Protein AF-A0AAE9TIF7-F1 (afdb_monomer_lite)

Foldseek 3Di:
DDDDPPPPPPPPDPPVNVVVVVVVVLVVVLVVLVVVLVVVVVVCCVVQQKPALCPLVVVVVVVLVCVLVVHDDDPDPQDRQKWKWKAFLVLHTDDIDDDPVRSVVLCVQPVVHQWGDDPQWIWGWHDDPRMIMIIIHGRAIAGRDPVCVVPDPTPVVNSVVVSVVVSVVVPPVPDDPPPDDPPDD

Secondary structure (DSSP, 8-state):
--------------HHHHHHHHHHHHHHHHHHHHHHHHHHHHHHHHTTSEE-TTHHHHHHHHHHHHHHTTPPPP--SSPPSSEEEEEETT--EEEESS-HHHHHHHHHHTSS-SEEEETTEEEEEEEETTEEEEEEE--S-EESSHHHHHHS--HHHHHHHHHHHHHHHTSGGGSPP--------

pLDDT: mean 86.07, std 16.08, range [38.59, 98.06]

Structure (mmCIF, N/CA/C/O backbone):
data_AF-A0AAE9TIF7-F1
#
_entry.id   AF-A0AAE9TIF7-F1
#
loop_
_atom_site.group_PDB
_atom_site.id
_atom_site.type_symbol
_atom_site.label_atom_id
_atom_site.label_alt_id
_atom_site.label_comp_id
_atom_site.label_asym_id
_atom_site.label_entity_id
_atom_site.label_seq_id
_atom_site.pdbx_PDB_ins_code
_atom_site.Cartn_x
_atom_site.Cartn_y
_atom_site.Cartn_z
_atom_site.occupancy
_atom_site.B_iso_or_equiv
_atom_site.auth_seq_id
_atom_site.auth_comp_id
_atom_site.auth_asym_id
_atom_site.auth_atom_id
_atom_site.pdbx_PDB_model_num
ATOM 1 N N . MET A 1 1 ? -50.247 -0.956 69.407 1.00 40.47 1 MET A N 1
ATOM 2 C CA . MET A 1 1 ? -49.916 -1.338 68.018 1.00 40.47 1 MET A CA 1
ATOM 3 C C . MET A 1 1 ? -48.764 -0.462 67.581 1.00 40.47 1 MET A C 1
ATOM 5 O O . MET A 1 1 ? -48.959 0.729 67.385 1.00 40.47 1 MET A O 1
ATOM 9 N N . GLU A 1 2 ? -47.559 -1.018 67.558 1.00 43.19 2 GLU A N 1
ATOM 10 C CA . GLU A 1 2 ? -46.347 -0.289 67.191 1.00 43.19 2 GLU A CA 1
ATOM 11 C C . GLU A 1 2 ? -46.140 -0.439 65.683 1.00 43.19 2 GLU A C 1
ATOM 13 O O . GLU A 1 2 ? -46.059 -1.552 65.168 1.00 43.19 2 GLU A O 1
ATOM 18 N N . VAL A 1 3 ? -46.161 0.679 64.958 1.00 51.38 3 VAL A N 1
ATOM 19 C CA . VAL A 1 3 ? -45.991 0.691 63.503 1.00 51.38 3 VAL A CA 1
ATOM 20 C C . VAL A 1 3 ? -44.500 0.812 63.218 1.00 51.38 3 VAL A C 1
ATOM 22 O O . VAL A 1 3 ? -43.939 1.908 63.232 1.00 51.38 3 VAL A O 1
ATOM 25 N N . THR A 1 4 ? -43.840 -0.315 62.972 1.00 47.38 4 THR A N 1
ATOM 26 C CA . THR A 1 4 ? -42.438 -0.357 62.551 1.00 47.38 4 THR A CA 1
ATOM 27 C C . THR A 1 4 ? -42.317 0.238 61.149 1.00 47.38 4 THR A C 1
ATOM 29 O O . THR A 1 4 ? -42.621 -0.399 60.141 1.00 47.38 4 THR A O 1
ATOM 32 N N . LYS A 1 5 ? -41.864 1.495 61.067 1.00 53.84 5 LYS A N 1
ATOM 33 C CA . LYS A 1 5 ? -41.422 2.097 59.806 1.00 53.84 5 LYS A CA 1
ATOM 34 C C . LYS A 1 5 ? -40.167 1.367 59.337 1.00 53.84 5 LYS A C 1
ATOM 36 O O . LYS A 1 5 ? -39.072 1.621 59.832 1.00 53.84 5 LYS A O 1
ATOM 41 N N . VAL A 1 6 ? -40.327 0.485 58.357 1.00 56.38 6 VAL A N 1
ATOM 42 C CA . VAL A 1 6 ? -39.211 -0.061 57.581 1.00 56.38 6 VAL A CA 1
ATOM 43 C C . VAL A 1 6 ? -38.596 1.103 56.803 1.00 56.38 6 VAL A C 1
ATOM 45 O O . VAL A 1 6 ? -39.105 1.512 55.761 1.00 56.38 6 VAL A O 1
ATOM 48 N N . GLN A 1 7 ? -37.526 1.696 57.335 1.00 51.59 7 GLN A N 1
ATOM 49 C CA . GLN A 1 7 ? -36.713 2.642 56.581 1.00 51.59 7 GLN A CA 1
ATOM 50 C C . GLN A 1 7 ? -36.004 1.870 55.467 1.00 51.59 7 GLN A C 1
ATOM 52 O O . GLN A 1 7 ? -34.986 1.219 55.689 1.00 51.59 7 GLN A O 1
ATOM 57 N N . GLN A 1 8 ? -36.550 1.933 54.252 1.00 55.41 8 GLN A N 1
ATOM 58 C CA . GLN A 1 8 ? -35.815 1.552 53.053 1.00 55.41 8 GLN A CA 1
ATOM 59 C C . GLN A 1 8 ? -34.593 2.468 52.937 1.00 55.41 8 GLN A C 1
ATOM 61 O O . GLN A 1 8 ? -34.697 3.632 52.550 1.00 55.41 8 GLN A O 1
ATOM 66 N N . ALA A 1 9 ? -33.423 1.939 53.295 1.00 49.44 9 ALA A N 1
ATOM 67 C CA . ALA A 1 9 ? -32.149 2.595 53.064 1.00 49.44 9 ALA A CA 1
ATOM 68 C C . ALA A 1 9 ? -31.951 2.743 51.549 1.00 49.44 9 ALA A C 1
ATOM 70 O O . ALA A 1 9 ? -31.588 1.797 50.847 1.00 49.44 9 ALA A O 1
ATOM 71 N N . ARG A 1 10 ? -32.234 3.937 51.024 1.00 53.59 10 ARG A N 1
ATOM 72 C CA . ARG A 1 10 ? -31.986 4.279 49.625 1.00 53.59 10 ARG A CA 1
ATOM 73 C C . ARG A 1 10 ? -30.472 4.251 49.415 1.00 53.59 10 ARG A C 1
ATOM 75 O O . ARG A 1 10 ? -29.758 5.124 49.900 1.00 53.59 10 ARG A O 1
ATOM 82 N N . LYS A 1 11 ? -29.975 3.207 48.748 1.00 53.66 11 LYS A N 1
ATOM 83 C CA . LYS A 1 11 ? -28.548 3.017 48.461 1.00 53.66 11 LYS A CA 1
ATOM 84 C C . LYS A 1 11 ? -28.066 4.204 47.619 1.00 53.66 11 LYS A C 1
ATOM 86 O O . LYS A 1 11 ? -28.418 4.319 46.448 1.00 53.66 11 LYS A O 1
ATOM 91 N N . THR A 1 12 ? -27.305 5.115 48.217 1.00 56.44 12 THR A N 1
ATOM 92 C CA . THR A 1 12 ? -26.715 6.260 47.518 1.00 56.44 12 THR A CA 1
ATOM 93 C C . THR A 1 12 ? -25.528 5.767 46.697 1.00 56.44 12 THR A C 1
ATOM 95 O O . THR A 1 12 ? -24.387 5.705 47.153 1.00 56.44 12 THR A O 1
ATOM 98 N N . THR A 1 13 ? -25.795 5.337 45.466 1.00 60.50 13 THR A N 1
ATOM 99 C CA . THR A 1 13 ? -24.728 4.983 44.531 1.00 60.50 13 THR A CA 1
ATOM 100 C C . THR A 1 13 ? -23.929 6.247 44.224 1.00 60.50 13 THR A C 1
ATOM 102 O O . THR A 1 13 ? -24.476 7.230 43.727 1.00 60.50 13 THR A O 1
ATOM 105 N N . LYS A 1 14 ? -22.631 6.254 44.552 1.00 80.12 14 LYS A N 1
ATOM 106 C CA . LYS A 1 14 ? -21.757 7.399 44.267 1.00 80.12 14 LYS A CA 1
ATOM 107 C C . LYS A 1 14 ? -21.735 7.647 42.757 1.00 80.12 14 LYS A C 1
ATOM 109 O O . LYS A 1 14 ? -21.596 6.696 41.990 1.00 80.12 14 LYS A O 1
ATOM 114 N N . LEU A 1 15 ? -21.772 8.916 42.345 1.00 79.19 15 LEU A N 1
ATOM 115 C CA . LEU A 1 15 ? -21.656 9.338 40.940 1.00 79.19 15 LEU A CA 1
ATOM 116 C C . LEU A 1 15 ? -20.467 8.660 40.234 1.00 79.19 15 LEU A C 1
ATOM 118 O O . LEU A 1 15 ? -20.580 8.215 39.098 1.00 79.19 15 LEU A O 1
ATOM 122 N N . ARG A 1 16 ? -19.357 8.474 40.963 1.00 79.81 16 ARG A N 1
ATOM 123 C CA . ARG A 1 16 ? -18.169 7.736 40.512 1.00 79.81 16 ARG A CA 1
ATOM 124 C C . ARG A 1 16 ? -18.466 6.300 40.063 1.00 79.81 16 ARG A C 1
ATOM 126 O O . ARG A 1 16 ? -17.883 5.852 39.088 1.00 79.81 16 ARG A O 1
ATOM 133 N N . THR A 1 17 ? -19.322 5.567 40.769 1.00 79.81 17 THR A N 1
ATOM 134 C CA . THR A 1 17 ? -19.655 4.171 40.438 1.00 79.81 17 THR A CA 1
ATOM 135 C C . THR A 1 17 ? -20.510 4.096 39.178 1.00 79.81 17 THR A C 1
ATOM 137 O O . THR A 1 17 ? -20.291 3.219 38.350 1.00 79.81 17 THR A O 1
ATOM 140 N N . ILE A 1 18 ? -21.434 5.043 39.009 1.00 84.25 18 ILE A N 1
ATOM 141 C CA . ILE A 1 18 ? -22.258 5.162 37.802 1.00 84.25 18 ILE A CA 1
ATOM 142 C C . ILE A 1 18 ? -21.367 5.505 36.601 1.00 84.25 18 ILE A C 1
ATOM 144 O O . ILE A 1 18 ? -21.392 4.803 35.595 1.00 84.25 18 ILE A O 1
ATOM 148 N N . PHE A 1 19 ? -20.513 6.521 36.742 1.00 85.94 19 PHE A N 1
ATOM 149 C CA . PHE A 1 19 ? -19.557 6.921 35.709 1.00 85.94 19 PHE A CA 1
ATOM 150 C C . PHE A 1 19 ? -18.605 5.782 35.317 1.00 85.94 19 PHE A C 1
ATOM 152 O O . PHE A 1 19 ? -18.385 5.538 34.136 1.00 85.94 19 PHE A O 1
ATOM 159 N N . LEU A 1 20 ? -18.079 5.043 36.300 1.00 87.94 20 LEU A N 1
ATOM 160 C CA . LEU A 1 20 ? -17.205 3.899 36.041 1.00 87.94 20 LEU A CA 1
ATOM 161 C C . LEU A 1 20 ? -17.934 2.776 35.293 1.00 87.94 20 LEU A C 1
ATOM 163 O O . LEU A 1 20 ? -17.341 2.159 34.416 1.00 87.94 20 LEU A O 1
ATOM 167 N N . GLY A 1 21 ? -19.211 2.530 35.602 1.00 86.62 21 GLY A N 1
ATOM 168 C CA . GLY A 1 21 ? -20.031 1.565 34.870 1.00 86.62 21 GLY A CA 1
ATOM 169 C C . GLY A 1 21 ? -20.163 1.925 33.389 1.00 86.62 21 GLY A C 1
ATOM 170 O O . GLY A 1 21 ? -19.914 1.077 32.535 1.00 86.62 21 GLY A O 1
ATOM 171 N N . TYR A 1 22 ? -20.466 3.191 33.084 1.00 86.75 22 TYR A N 1
ATOM 172 C CA . TYR A 1 22 ? -20.531 3.672 31.699 1.00 86.75 22 TYR A CA 1
ATOM 173 C C . TYR A 1 22 ? -19.180 3.589 30.989 1.00 86.75 22 TYR A C 1
ATOM 175 O O . TYR A 1 22 ? -19.124 3.137 29.851 1.00 86.75 22 TYR A O 1
ATOM 183 N N . LEU A 1 23 ? -18.089 3.956 31.667 1.00 89.75 23 LEU A N 1
ATOM 184 C CA . LEU A 1 23 ? -16.745 3.849 31.103 1.00 89.75 23 LEU A CA 1
ATOM 185 C C . LEU A 1 23 ? -16.395 2.398 30.744 1.00 89.75 23 LEU A C 1
ATOM 187 O O . LEU A 1 23 ? -15.878 2.142 29.663 1.00 89.75 23 LEU A O 1
ATOM 191 N N . VAL A 1 24 ? -16.702 1.441 31.626 1.00 91.50 24 VAL A N 1
ATOM 192 C CA . VAL A 1 24 ? -16.456 0.015 31.367 1.00 91.50 24 VAL A CA 1
ATOM 193 C C . VAL A 1 24 ? -17.291 -0.482 30.187 1.00 91.50 24 VAL A C 1
ATOM 195 O O . VAL A 1 24 ? -16.751 -1.154 29.312 1.00 91.50 24 VAL A O 1
ATOM 198 N N . MET A 1 25 ? -18.578 -0.129 30.123 1.00 88.69 25 MET A N 1
ATOM 199 C CA . MET A 1 25 ? -19.444 -0.505 28.999 1.00 88.69 25 MET A CA 1
ATOM 200 C C . MET A 1 25 ? -18.959 0.087 27.674 1.00 88.69 25 MET A C 1
ATOM 202 O O . MET A 1 25 ? -18.924 -0.625 26.673 1.00 88.69 25 MET A O 1
ATOM 206 N N . PHE A 1 26 ? -18.527 1.348 27.679 1.00 90.88 26 PHE A N 1
ATOM 207 C CA . PHE A 1 26 ? -17.922 2.003 26.523 1.00 90.88 26 PHE A CA 1
ATOM 208 C C . PHE A 1 26 ? -16.658 1.269 26.060 1.00 90.88 26 PHE A C 1
ATOM 210 O O . PHE A 1 26 ? -16.553 0.901 24.896 1.00 90.88 26 PHE A O 1
ATOM 217 N N . CYS A 1 27 ? -15.739 0.946 26.977 1.00 93.94 27 CYS A N 1
ATOM 218 C CA . CYS A 1 27 ? -14.543 0.172 26.644 1.00 93.94 27 CYS A CA 1
ATOM 219 C C . CYS A 1 27 ? -14.880 -1.201 26.041 1.00 93.94 27 CYS A C 1
ATOM 221 O O . CYS A 1 27 ? -14.247 -1.609 25.069 1.00 93.94 27 CYS A O 1
ATOM 223 N N . ILE A 1 28 ? -15.871 -1.911 26.593 1.00 94.69 28 ILE A N 1
ATOM 224 C CA . ILE A 1 28 ? -16.328 -3.198 26.049 1.00 94.69 28 ILE A CA 1
ATOM 225 C C . ILE A 1 28 ? -16.887 -3.010 24.633 1.00 94.69 28 ILE A C 1
ATOM 227 O O . ILE A 1 28 ? -16.537 -3.787 23.746 1.00 94.69 28 ILE A O 1
ATOM 231 N N . GLY A 1 29 ? -17.707 -1.977 24.415 1.00 93.88 29 GLY A N 1
ATOM 232 C CA . GLY A 1 29 ? -18.256 -1.622 23.105 1.00 93.88 29 GLY A CA 1
ATOM 233 C C . GLY A 1 29 ? -17.161 -1.361 22.075 1.00 93.88 29 GLY A C 1
ATOM 234 O O . GLY A 1 29 ? -17.109 -2.042 21.054 1.00 93.88 29 GLY A O 1
ATOM 235 N N . THR A 1 30 ? -16.206 -0.493 22.406 1.00 95.44 30 THR A N 1
ATOM 236 C CA . THR A 1 30 ? -15.077 -0.165 21.531 1.00 95.44 30 THR A CA 1
ATOM 237 C C . THR A 1 30 ? -14.220 -1.394 21.196 1.00 95.44 30 THR A C 1
ATOM 239 O O . THR A 1 30 ? -13.814 -1.573 20.045 1.00 95.44 30 THR A O 1
ATOM 242 N N . ILE A 1 31 ? -13.944 -2.273 22.171 1.00 97.19 31 ILE A N 1
ATOM 243 C CA . ILE A 1 31 ? -13.199 -3.522 21.926 1.00 97.19 31 ILE A CA 1
ATOM 244 C C . ILE A 1 31 ? -14.000 -4.449 21.003 1.00 97.19 31 ILE A C 1
ATOM 246 O O . ILE A 1 31 ? -13.442 -4.996 20.051 1.00 97.19 31 ILE A O 1
ATOM 250 N N . ALA A 1 32 ? -15.302 -4.612 21.253 1.00 96.69 32 ALA A N 1
ATOM 251 C CA . ALA A 1 32 ? -16.174 -5.431 20.417 1.00 96.69 32 ALA A CA 1
ATOM 252 C C . ALA A 1 32 ? -16.251 -4.893 18.979 1.00 96.69 32 ALA A C 1
ATOM 254 O O . ALA A 1 32 ? -16.140 -5.671 18.033 1.00 96.69 32 ALA A O 1
ATOM 255 N N . LEU A 1 33 ? -16.356 -3.572 18.809 1.00 96.31 33 LEU A N 1
ATOM 256 C CA . LEU A 1 33 ? -16.327 -2.893 17.516 1.00 96.31 33 LEU A CA 1
ATOM 257 C C . LEU A 1 33 ? -15.010 -3.153 16.772 1.00 96.31 33 LEU A C 1
ATOM 259 O O . LEU A 1 33 ? -15.028 -3.515 15.595 1.00 96.31 33 LEU A O 1
ATOM 263 N N . ALA A 1 34 ? -13.869 -3.009 17.450 1.00 97.44 34 ALA A N 1
ATOM 264 C CA . ALA A 1 34 ? -12.563 -3.265 16.850 1.00 97.44 34 ALA A CA 1
ATOM 265 C C . ALA A 1 34 ? -12.431 -4.725 16.384 1.00 97.44 34 ALA A C 1
ATOM 267 O O . ALA A 1 34 ? -12.049 -4.976 15.241 1.00 97.44 34 ALA A O 1
ATOM 268 N N . LEU A 1 35 ? -12.802 -5.690 17.234 1.00 98.06 35 LEU A N 1
ATOM 269 C CA . LEU A 1 35 ? -12.780 -7.116 16.887 1.00 98.06 35 LEU A CA 1
ATOM 270 C C . LEU A 1 35 ? -13.714 -7.437 15.717 1.00 98.06 35 LEU A C 1
ATOM 272 O O . LEU A 1 35 ? -13.350 -8.204 14.826 1.00 98.06 35 LEU A O 1
ATOM 276 N N . PHE A 1 36 ? -14.897 -6.825 15.693 1.00 97.69 36 PHE A N 1
ATOM 277 C CA . PHE A 1 36 ? -15.858 -6.989 14.611 1.00 97.69 36 PHE A CA 1
ATOM 278 C C . PHE A 1 36 ? -15.309 -6.475 13.274 1.00 97.69 36 PHE A C 1
ATOM 280 O O . PHE A 1 36 ? -15.395 -7.172 12.264 1.00 97.69 36 PHE A O 1
ATOM 287 N N . LEU A 1 37 ? -14.672 -5.301 13.262 1.00 97.81 37 LEU A N 1
ATOM 288 C CA . LEU A 1 37 ? -14.041 -4.760 12.057 1.00 97.81 37 LEU A CA 1
ATOM 289 C C . LEU A 1 37 ? -12.860 -5.612 11.582 1.00 97.81 37 LEU A C 1
ATOM 291 O O . LEU A 1 37 ? -12.733 -5.841 10.380 1.00 97.81 37 LEU A O 1
ATOM 295 N N . VAL A 1 38 ? -12.036 -6.133 12.497 1.00 97.06 38 VAL A N 1
ATOM 296 C CA . VAL A 1 38 ? -10.954 -7.073 12.155 1.00 97.06 38 VAL A CA 1
ATOM 297 C C . VAL A 1 38 ? -11.517 -8.348 11.524 1.00 97.06 38 VAL A C 1
ATOM 299 O O . VAL A 1 38 ? -10.990 -8.815 10.513 1.00 97.06 38 VAL A O 1
ATOM 302 N N . LEU A 1 39 ? -12.612 -8.889 12.068 1.00 97.88 39 LEU A N 1
ATOM 303 C CA . LEU A 1 39 ? -13.275 -10.066 11.508 1.00 97.88 39 LEU A CA 1
ATOM 304 C C . LEU A 1 39 ? -13.795 -9.794 10.090 1.00 97.88 39 LEU A C 1
ATOM 306 O O . LEU A 1 39 ? -13.547 -10.593 9.190 1.00 97.88 39 LEU A O 1
ATOM 310 N N . ILE A 1 40 ? -14.462 -8.656 9.868 1.00 97.62 40 ILE A N 1
ATOM 311 C CA . ILE A 1 40 ? -14.927 -8.258 8.531 1.00 97.62 40 ILE A CA 1
ATOM 312 C C . ILE A 1 40 ? -13.744 -8.128 7.570 1.00 97.62 40 ILE A C 1
ATOM 314 O O . ILE A 1 40 ? -13.808 -8.646 6.456 1.00 97.62 40 ILE A O 1
ATOM 318 N N . PHE A 1 41 ? -12.663 -7.466 7.986 1.00 96.31 41 PHE A N 1
ATOM 319 C CA . PHE A 1 41 ? -11.471 -7.295 7.159 1.00 96.31 41 PHE A CA 1
ATOM 320 C C . PHE A 1 41 ? -10.894 -8.649 6.728 1.00 96.31 41 PHE A C 1
ATOM 322 O O . PHE A 1 41 ? -10.608 -8.858 5.550 1.00 96.31 41 PHE A O 1
ATOM 329 N N . TYR A 1 42 ? -10.794 -9.598 7.664 1.00 96.06 42 TYR A N 1
ATOM 330 C CA . TYR A 1 42 ? -10.325 -10.953 7.386 1.00 96.06 42 TYR A CA 1
ATOM 331 C C . TYR A 1 42 ? -11.243 -11.703 6.412 1.00 96.06 42 TYR A C 1
ATOM 333 O O . TYR A 1 42 ? -10.763 -12.315 5.457 1.00 96.06 42 TYR A O 1
ATOM 341 N N . VAL A 1 43 ? -12.564 -11.626 6.605 1.00 97.19 43 VAL A N 1
ATOM 342 C CA . VAL A 1 43 ? -13.544 -12.252 5.702 1.00 97.19 43 VAL A CA 1
ATOM 343 C C . VAL A 1 43 ? -13.436 -11.667 4.293 1.00 97.19 43 VAL A C 1
ATOM 345 O O . VAL A 1 43 ? -13.362 -12.418 3.323 1.00 97.19 43 VAL A O 1
ATOM 348 N N . LEU A 1 44 ? -13.356 -10.341 4.162 1.00 96.06 44 LEU A N 1
ATOM 349 C CA . LEU A 1 44 ? -13.205 -9.677 2.866 1.00 96.06 44 LEU A CA 1
ATOM 350 C C . LEU A 1 44 ? -11.892 -10.039 2.169 1.00 96.06 44 LEU A C 1
ATOM 352 O O . LEU A 1 44 ? -11.867 -10.147 0.943 1.00 96.06 44 LEU A O 1
ATOM 356 N N . MET A 1 45 ? -10.818 -10.235 2.933 1.00 94.62 45 MET A N 1
ATOM 357 C CA . MET A 1 45 ? -9.539 -10.687 2.400 1.00 94.62 45 MET A CA 1
ATOM 358 C C . MET A 1 45 ? -9.604 -12.143 1.920 1.00 94.62 45 MET A C 1
ATOM 360 O O . MET A 1 45 ? -9.113 -12.459 0.840 1.00 94.62 45 MET A O 1
ATOM 364 N N . SER A 1 46 ? -10.278 -13.017 2.673 1.00 94.69 46 SER A N 1
ATOM 365 C CA . SER A 1 46 ? -10.506 -14.420 2.298 1.00 94.69 46 SER A CA 1
ATOM 366 C C . SER A 1 46 ? -11.370 -14.562 1.036 1.00 94.69 46 SER A C 1
ATOM 368 O O . SER A 1 46 ? -11.088 -15.387 0.172 1.00 94.69 46 SER A O 1
ATOM 370 N N . CYS A 1 47 ? -12.384 -13.707 0.876 1.00 94.00 47 CYS A N 1
ATOM 371 C CA . CYS A 1 47 ? -13.222 -13.670 -0.326 1.00 94.00 47 CYS A CA 1
ATOM 372 C C . CYS A 1 47 ? -12.549 -13.003 -1.541 1.00 94.00 47 CYS A C 1
ATOM 374 O O . CYS A 1 47 ? -13.149 -12.972 -2.613 1.00 94.00 47 CYS A O 1
ATOM 376 N N . GLY A 1 48 ? -11.342 -12.447 -1.394 1.00 92.25 48 GLY A N 1
ATOM 377 C CA . GLY A 1 48 ? -10.628 -11.755 -2.471 1.00 92.25 48 GLY A CA 1
ATOM 378 C C . GLY A 1 48 ? -11.125 -10.336 -2.767 1.00 92.25 48 GLY A C 1
ATOM 379 O O . GLY A 1 48 ? -10.661 -9.718 -3.718 1.00 92.25 48 GLY A O 1
ATOM 380 N N . THR A 1 49 ? -12.035 -9.783 -1.960 1.00 93.94 49 THR A N 1
ATOM 381 C CA . THR A 1 49 ? -12.490 -8.386 -2.090 1.00 93.94 49 THR A CA 1
ATOM 382 C C . THR A 1 49 ? -11.410 -7.400 -1.640 1.00 93.94 49 THR A C 1
ATOM 384 O O . THR A 1 49 ? -11.302 -6.297 -2.184 1.00 93.94 49 THR A O 1
ATOM 387 N N . ILE A 1 50 ? -10.609 -7.793 -0.644 1.00 96.00 50 ILE A N 1
ATOM 388 C CA . ILE A 1 50 ? -9.416 -7.073 -0.193 1.00 96.00 50 ILE A CA 1
ATOM 389 C C . ILE A 1 50 ? -8.191 -7.916 -0.531 1.00 96.00 50 ILE A C 1
ATOM 391 O O . ILE A 1 50 ? -8.060 -9.062 -0.114 1.00 96.00 50 ILE A O 1
ATOM 395 N N . LEU A 1 51 ? -7.265 -7.326 -1.268 1.00 95.12 51 LEU A N 1
ATOM 396 C CA . LEU A 1 51 ? -5.973 -7.912 -1.557 1.00 95.12 51 LEU A CA 1
ATOM 397 C C . LEU A 1 51 ? -4.998 -7.659 -0.397 1.00 95.12 51 LEU A C 1
ATOM 399 O O . LEU A 1 51 ? -4.998 -6.559 0.171 1.00 95.12 51 LEU A O 1
ATOM 403 N N . PRO A 1 52 ? -4.133 -8.637 -0.064 1.00 94.94 52 PRO A N 1
ATOM 404 C CA . PRO A 1 52 ? -3.124 -8.477 0.977 1.00 94.94 52 PRO A CA 1
ATOM 405 C C . PRO A 1 52 ? -2.167 -7.318 0.695 1.00 94.94 52 PRO A C 1
ATOM 407 O O . PRO A 1 52 ? -1.912 -6.957 -0.454 1.00 94.94 52 PRO A O 1
ATOM 410 N N . ALA A 1 53 ? -1.528 -6.807 1.748 1.00 95.00 53 ALA A N 1
ATOM 411 C CA . ALA A 1 53 ? -0.566 -5.714 1.627 1.00 95.00 53 ALA A CA 1
ATOM 412 C C . ALA A 1 53 ? 0.654 -6.033 0.746 1.00 95.00 53 ALA A C 1
ATOM 414 O O . ALA A 1 53 ? 1.216 -5.137 0.117 1.00 95.00 53 ALA A O 1
ATOM 415 N N . ASN A 1 54 ? 1.037 -7.307 0.656 1.00 95.62 54 ASN A N 1
ATOM 416 C CA . ASN A 1 54 ? 2.142 -7.780 -0.176 1.00 95.62 54 ASN A CA 1
ATOM 417 C C . ASN A 1 54 ? 1.721 -8.135 -1.614 1.00 95.62 54 ASN A C 1
ATOM 419 O O . ASN A 1 54 ? 2.539 -8.640 -2.379 1.00 95.62 54 ASN A O 1
ATOM 423 N N . TYR A 1 55 ? 0.469 -7.889 -2.014 1.00 95.12 55 TYR A N 1
ATOM 424 C CA . TYR A 1 55 ? -0.010 -8.309 -3.331 1.00 95.12 55 TYR A CA 1
ATOM 425 C C . TYR A 1 55 ? 0.757 -7.632 -4.475 1.00 95.12 55 TYR A C 1
ATOM 427 O O . TYR A 1 55 ? 1.229 -8.304 -5.389 1.00 95.12 55 TYR A O 1
ATOM 435 N N . ALA A 1 56 ? 0.948 -6.310 -4.402 1.00 95.31 56 ALA A N 1
ATOM 436 C CA . ALA A 1 56 ? 1.707 -5.567 -5.410 1.00 95.31 56 ALA A CA 1
ATOM 437 C C . ALA A 1 56 ? 3.189 -5.982 -5.443 1.00 95.31 56 ALA A C 1
ATOM 439 O O . ALA A 1 56 ? 3.794 -6.036 -6.509 1.00 95.31 56 ALA A O 1
ATOM 440 N N . GLU A 1 57 ? 3.764 -6.320 -4.286 1.00 96.81 57 GLU A N 1
ATOM 441 C CA . GLU A 1 57 ? 5.126 -6.849 -4.196 1.00 96.81 57 GLU A CA 1
ATOM 442 C C . GLU A 1 57 ? 5.243 -8.208 -4.894 1.00 96.81 57 GLU A C 1
ATOM 444 O O . GLU A 1 57 ? 6.190 -8.440 -5.642 1.00 96.81 57 GLU A O 1
ATOM 449 N N . ASN A 1 58 ? 4.266 -9.095 -4.688 1.00 95.81 58 ASN A N 1
ATOM 450 C CA . ASN A 1 58 ? 4.228 -10.394 -5.352 1.00 95.81 58 ASN A CA 1
ATOM 451 C C . ASN A 1 58 ? 4.131 -10.233 -6.872 1.00 95.81 58 ASN A C 1
ATOM 453 O O . ASN A 1 58 ? 4.906 -10.869 -7.580 1.00 95.81 58 ASN A O 1
ATOM 457 N N . GLN A 1 59 ? 3.276 -9.324 -7.360 1.00 94.75 59 GLN A N 1
ATOM 458 C CA . GLN A 1 59 ? 3.206 -8.995 -8.789 1.00 94.75 59 GLN A CA 1
ATOM 459 C C . GLN A 1 59 ? 4.564 -8.522 -9.324 1.00 94.75 59 GLN A C 1
ATOM 461 O O . GLN A 1 59 ? 5.045 -9.044 -10.322 1.00 94.75 59 GLN A O 1
ATOM 466 N N . VAL A 1 60 ? 5.223 -7.589 -8.629 1.00 95.75 60 VAL A N 1
ATOM 467 C CA . VAL A 1 60 ? 6.554 -7.096 -9.019 1.00 95.75 60 VAL A CA 1
ATOM 468 C C . VAL A 1 60 ? 7.593 -8.214 -9.023 1.00 95.75 60 VAL A C 1
ATOM 470 O O . VAL A 1 60 ? 8.434 -8.255 -9.916 1.00 95.75 60 VAL A O 1
ATOM 473 N N . ARG A 1 61 ? 7.553 -9.132 -8.053 1.00 95.69 61 ARG A N 1
ATOM 474 C CA . ARG A 1 61 ? 8.479 -10.268 -7.976 1.00 95.69 61 ARG A CA 1
ATOM 475 C C . ARG A 1 61 ? 8.288 -11.224 -9.151 1.00 95.69 61 ARG A C 1
ATOM 477 O O . ARG A 1 61 ? 9.269 -11.600 -9.782 1.00 95.69 61 ARG A O 1
ATOM 484 N N . GLU A 1 62 ? 7.045 -11.581 -9.456 1.00 94.19 62 GLU A N 1
ATOM 485 C CA . GLU A 1 62 ? 6.690 -12.425 -10.601 1.00 94.19 62 GLU A CA 1
ATOM 486 C C . GLU A 1 62 ? 7.118 -11.766 -11.920 1.00 94.19 62 GLU A C 1
ATOM 488 O O . GLU A 1 62 ? 7.876 -12.350 -12.696 1.00 94.19 62 GLU A O 1
ATOM 493 N N . ASP A 1 63 ? 6.727 -10.512 -12.140 1.00 93.62 63 ASP A N 1
ATOM 494 C CA . ASP A 1 63 ? 7.032 -9.781 -13.370 1.00 93.62 63 ASP A CA 1
ATOM 495 C C . ASP A 1 63 ? 8.538 -9.512 -13.526 1.00 93.62 63 ASP A C 1
ATOM 497 O O . ASP A 1 63 ? 9.068 -9.609 -14.634 1.00 93.62 63 ASP A O 1
ATOM 501 N N . LYS A 1 64 ? 9.266 -9.279 -12.424 1.00 94.50 64 LYS A N 1
ATOM 502 C CA . LYS A 1 64 ? 10.735 -9.216 -12.421 1.00 94.50 64 LYS A CA 1
ATOM 503 C C . LYS A 1 64 ? 11.334 -10.504 -12.985 1.00 94.50 64 LYS A C 1
ATOM 505 O O . LYS A 1 64 ? 12.133 -10.427 -13.913 1.00 94.50 64 LYS A O 1
ATOM 510 N N . THR A 1 65 ? 10.927 -11.669 -12.474 1.00 93.62 65 THR A N 1
ATOM 511 C CA . THR A 1 65 ? 11.474 -12.956 -12.946 1.00 93.62 65 THR A CA 1
ATOM 512 C C . THR A 1 65 ? 11.184 -13.221 -14.422 1.00 93.62 65 THR A C 1
ATOM 514 O O . THR A 1 65 ? 12.011 -13.802 -15.123 1.00 93.62 65 THR A O 1
ATOM 517 N N . ILE A 1 66 ? 10.035 -12.758 -14.924 1.00 91.81 66 ILE A N 1
ATOM 518 C CA . ILE A 1 66 ? 9.671 -12.871 -16.341 1.00 91.81 66 ILE A CA 1
ATOM 519 C C . ILE A 1 66 ? 10.602 -12.005 -17.200 1.00 91.81 66 ILE A C 1
ATOM 521 O O . ILE A 1 66 ? 11.110 -12.483 -18.217 1.00 91.81 66 ILE A O 1
ATOM 525 N N . ILE A 1 67 ? 10.857 -10.761 -16.776 1.00 91.19 67 ILE A N 1
ATOM 526 C CA . ILE A 1 67 ? 11.749 -9.830 -17.479 1.00 91.19 67 ILE A CA 1
ATOM 527 C C . ILE A 1 67 ? 13.197 -10.334 -17.459 1.00 91.19 67 ILE A C 1
ATOM 529 O O . ILE A 1 67 ? 13.865 -10.293 -18.488 1.00 91.19 67 ILE A O 1
ATOM 533 N N . GLU A 1 68 ? 13.678 -10.843 -16.323 1.00 91.25 68 GLU A N 1
ATOM 534 C CA . GLU A 1 68 ? 15.024 -11.428 -16.203 1.00 91.25 68 GLU A CA 1
ATOM 535 C C . GLU A 1 68 ? 15.206 -12.650 -17.111 1.00 91.25 68 GLU A C 1
ATOM 537 O O . GLU A 1 68 ? 16.285 -12.859 -17.658 1.00 91.25 68 GLU A O 1
ATOM 542 N N . ALA A 1 69 ? 1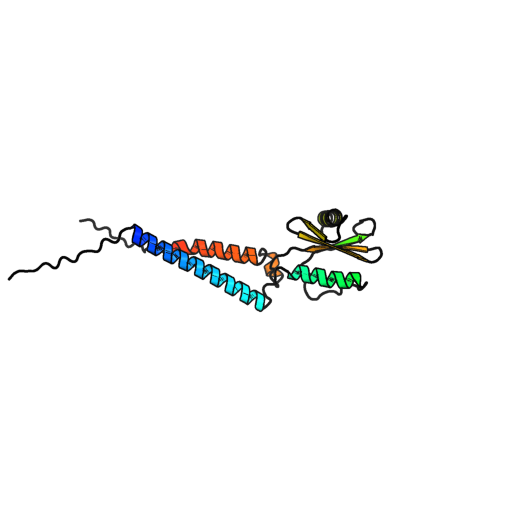4.140 -13.425 -17.332 1.00 90.31 69 ALA A N 1
ATOM 543 C CA . ALA A 1 69 ? 14.125 -14.541 -18.276 1.00 90.31 69 ALA A CA 1
ATOM 544 C C . ALA A 1 69 ? 13.995 -14.110 -19.754 1.00 90.31 69 ALA A C 1
ATOM 546 O O . ALA A 1 69 ? 13.825 -14.967 -20.624 1.00 90.31 69 ALA A O 1
ATOM 547 N N . GLY A 1 70 ? 14.008 -12.805 -20.043 1.00 84.81 70 GLY A N 1
ATOM 548 C CA . GLY A 1 70 ? 13.894 -12.242 -21.388 1.00 84.81 70 GLY A CA 1
ATOM 549 C C . GLY A 1 70 ? 12.531 -12.407 -22.045 1.00 84.81 70 GLY A C 1
ATOM 550 O O . GLY A 1 70 ? 12.399 -12.263 -23.261 1.00 84.81 70 GLY A O 1
ATOM 551 N N . LYS A 1 71 ? 11.501 -12.708 -21.252 1.00 84.38 71 LYS A N 1
ATOM 552 C CA . LYS A 1 71 ? 10.130 -12.853 -21.734 1.00 84.38 71 LYS A CA 1
ATOM 553 C C . LYS A 1 71 ? 9.397 -11.521 -21.648 1.00 84.38 71 LYS A C 1
ATOM 555 O O . LYS A 1 71 ? 9.610 -10.713 -20.746 1.00 84.38 71 LYS A O 1
ATOM 560 N N . THR A 1 72 ? 8.488 -11.302 -22.589 1.00 76.69 72 THR A N 1
ATOM 561 C CA . THR A 1 72 ? 7.595 -10.145 -22.559 1.00 76.69 72 THR A CA 1
ATOM 562 C C . THR A 1 72 ? 6.512 -10.353 -21.505 1.00 76.69 72 THR A C 1
ATOM 564 O O . THR A 1 72 ? 5.935 -11.437 -21.404 1.00 76.69 72 THR A O 1
ATOM 567 N N . LEU A 1 73 ? 6.216 -9.301 -20.739 1.00 79.00 73 LEU A N 1
ATOM 568 C CA . LEU A 1 73 ? 5.057 -9.282 -19.853 1.00 79.00 73 LEU A CA 1
ATOM 569 C C . LEU A 1 73 ? 3.794 -9.462 -20.698 1.00 79.00 73 LEU A C 1
ATOM 571 O O . LEU A 1 73 ? 3.515 -8.651 -21.581 1.00 79.00 73 LEU A O 1
ATOM 575 N N . GLN A 1 74 ? 3.038 -10.527 -20.445 1.00 71.12 74 GLN A N 1
ATOM 576 C CA . GLN A 1 74 ? 1.739 -10.675 -21.088 1.00 71.12 74 GLN A CA 1
ATOM 577 C C . GLN A 1 74 ? 0.766 -9.622 -20.542 1.00 71.12 74 GLN A C 1
ATOM 579 O O . GLN A 1 74 ? 0.896 -9.227 -19.378 1.00 71.12 74 GLN A O 1
ATOM 584 N N . PRO A 1 75 ? -0.220 -9.179 -21.344 1.00 65.56 75 PRO A N 1
ATOM 585 C CA . PRO A 1 75 ? -1.325 -8.379 -20.840 1.00 65.56 75 PRO A CA 1
ATOM 586 C C . PRO A 1 75 ? -2.038 -9.182 -19.747 1.00 65.56 75 PRO A C 1
ATOM 588 O O . PRO A 1 75 ? -2.749 -10.147 -20.029 1.00 65.56 75 PRO A O 1
ATOM 591 N N . ASP A 1 76 ? -1.783 -8.839 -18.488 1.00 68.00 76 ASP A N 1
ATOM 592 C CA . ASP A 1 76 ? -2.423 -9.500 -17.359 1.00 68.00 76 ASP A CA 1
ATOM 593 C C . ASP A 1 76 ? -3.899 -9.092 -17.347 1.00 68.00 76 ASP A C 1
ATOM 595 O O . ASP A 1 76 ? -4.227 -7.904 -17.387 1.00 68.00 76 ASP A O 1
ATOM 599 N N . SER A 1 77 ? -4.799 -10.077 -17.312 1.00 61.31 77 SER A N 1
ATOM 600 C CA . SER A 1 77 ? -6.227 -9.809 -17.111 1.00 61.31 77 SER A CA 1
ATOM 601 C C . SER A 1 77 ? -6.479 -9.170 -15.741 1.00 61.31 77 SER A C 1
ATOM 603 O O . SER A 1 77 ? -7.468 -8.461 -15.566 1.00 61.31 77 SER A O 1
ATOM 605 N N . ARG A 1 78 ? -5.578 -9.389 -14.771 1.00 68.56 78 ARG A N 1
ATOM 606 C CA . ARG A 1 78 ? -5.586 -8.708 -13.476 1.00 68.56 78 ARG A CA 1
ATOM 607 C C . ARG A 1 78 ? -4.892 -7.357 -13.588 1.00 68.56 78 ARG A C 1
ATOM 609 O O . ARG A 1 78 ? -3.782 -7.235 -14.103 1.00 68.56 78 ARG A O 1
ATOM 616 N N . GLN A 1 79 ? -5.527 -6.326 -13.039 1.00 79.69 79 GLN A N 1
ATOM 617 C CA . GLN A 1 79 ? -4.938 -4.993 -12.990 1.00 79.69 79 GLN A CA 1
ATOM 618 C C . GLN A 1 79 ? -3.640 -5.021 -12.162 1.00 79.69 79 GLN A C 1
ATOM 620 O O . GLN A 1 79 ? -3.626 -5.452 -11.007 1.00 79.69 79 GLN A O 1
ATOM 625 N N . LYS A 1 80 ? -2.537 -4.537 -12.742 1.00 89.69 80 LYS A N 1
ATOM 626 C CA . LYS A 1 80 ? -1.275 -4.363 -12.013 1.00 89.69 80 LYS A CA 1
ATOM 627 C C . LYS A 1 80 ? -1.437 -3.265 -10.957 1.00 89.69 80 LYS A C 1
ATOM 629 O O . LYS A 1 80 ? -1.866 -2.154 -11.273 1.00 89.69 80 LYS A O 1
ATOM 634 N N . LEU A 1 81 ? -1.082 -3.570 -9.709 1.00 91.94 81 LEU A N 1
ATOM 635 C CA . LEU A 1 81 ? -1.116 -2.625 -8.585 1.00 91.94 81 LEU A CA 1
ATOM 636 C C . LEU A 1 81 ? 0.198 -1.860 -8.391 1.00 91.94 81 LEU A C 1
ATOM 638 O O . LEU A 1 81 ? 0.310 -1.028 -7.491 1.00 91.94 81 LEU A O 1
ATOM 642 N N . TYR A 1 82 ? 1.184 -2.111 -9.246 1.00 94.06 82 TYR A N 1
ATOM 643 C CA . TYR A 1 82 ? 2.405 -1.327 -9.333 1.00 94.06 82 TYR A CA 1
ATOM 644 C C . TYR A 1 82 ? 2.399 -0.457 -10.593 1.00 94.06 82 TYR A C 1
ATOM 646 O O . TYR A 1 82 ? 1.693 -0.702 -11.574 1.00 94.06 82 TYR A O 1
ATOM 654 N N . LYS A 1 83 ? 3.219 0.587 -10.561 1.00 95.19 83 LYS A N 1
ATOM 655 C CA . LYS A 1 83 ? 3.525 1.429 -11.715 1.00 95.19 83 LYS A CA 1
ATOM 656 C C . LYS A 1 83 ? 4.941 1.156 -12.191 1.00 95.19 83 LYS A C 1
ATOM 658 O O . LYS A 1 83 ? 5.765 0.735 -11.396 1.00 95.19 8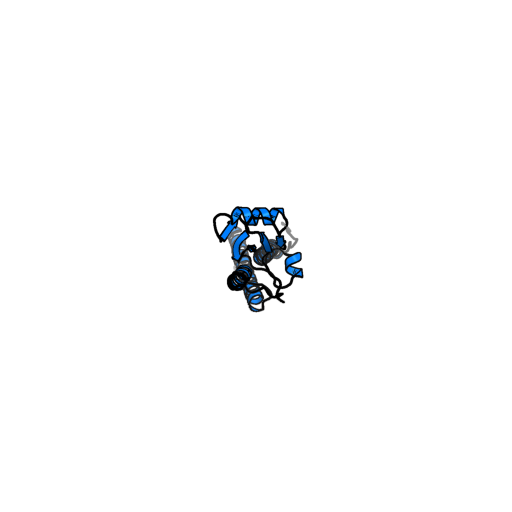3 LYS A O 1
ATOM 663 N N . TYR A 1 84 ? 5.251 1.399 -13.451 1.00 95.56 84 TYR A N 1
ATOM 664 C CA . TYR A 1 84 ? 6.590 1.202 -13.983 1.00 95.56 84 TYR A CA 1
ATOM 665 C C . TYR A 1 84 ? 6.983 2.307 -14.958 1.00 95.56 84 TYR A C 1
ATOM 667 O O . TYR A 1 84 ? 6.134 2.993 -15.534 1.00 95.56 84 TYR A O 1
ATOM 675 N N . ALA A 1 85 ? 8.290 2.454 -15.125 1.00 95.75 85 ALA A N 1
ATOM 676 C CA . ALA A 1 85 ? 8.911 3.170 -16.222 1.00 95.75 85 ALA A CA 1
ATOM 677 C C . ALA A 1 85 ? 10.056 2.325 -16.771 1.00 95.75 85 ALA A C 1
ATOM 679 O O . ALA A 1 85 ? 10.826 1.737 -16.012 1.00 95.75 85 ALA A O 1
ATOM 680 N N . SER A 1 86 ? 10.159 2.271 -18.087 1.00 94.69 86 SER A N 1
ATOM 681 C CA . SER A 1 86 ? 11.269 1.671 -18.801 1.00 94.69 86 SER A CA 1
ATOM 682 C C . SER A 1 86 ? 12.152 2.763 -19.380 1.00 94.69 86 SER A C 1
ATOM 684 O O . SER A 1 86 ? 11.668 3.748 -19.935 1.00 94.69 86 SER A O 1
ATOM 686 N N . PHE A 1 87 ? 13.452 2.556 -19.272 1.00 95.00 87 PHE A N 1
ATOM 687 C CA . PHE A 1 87 ? 14.511 3.458 -19.673 1.00 95.00 87 PHE A CA 1
ATOM 688 C C . PHE A 1 87 ? 15.458 2.740 -20.628 1.00 95.00 87 PHE A C 1
ATOM 690 O O . PHE A 1 87 ? 15.564 1.510 -20.614 1.00 95.00 87 PHE A O 1
ATOM 697 N N . THR A 1 88 ? 16.172 3.514 -21.434 1.00 93.56 88 THR A N 1
ATOM 698 C CA . THR A 1 88 ? 17.386 3.036 -22.099 1.00 93.56 88 THR A CA 1
ATOM 699 C C . THR A 1 88 ? 18.507 2.839 -21.074 1.00 93.56 88 THR A C 1
ATOM 701 O O . THR A 1 88 ? 18.445 3.384 -19.969 1.00 93.56 88 THR A O 1
ATOM 704 N N . SER A 1 89 ? 19.577 2.135 -21.447 1.00 88.31 89 SER A N 1
ATOM 705 C CA . SER A 1 89 ? 20.799 2.030 -20.629 1.00 88.31 89 SER A CA 1
ATOM 706 C C . SER A 1 89 ? 21.406 3.390 -20.242 1.00 88.31 89 SER A C 1
ATOM 708 O O . SER A 1 89 ? 22.077 3.496 -19.221 1.00 88.31 89 SER A O 1
ATOM 710 N N . GLU A 1 90 ? 21.136 4.447 -21.018 1.00 88.62 90 GLU A N 1
ATOM 711 C CA . GLU A 1 90 ? 21.563 5.828 -20.736 1.00 88.62 90 GLU A CA 1
ATOM 712 C C . GLU A 1 90 ? 20.633 6.581 -19.764 1.00 88.62 90 GLU A C 1
ATOM 714 O O . GLU A 1 90 ? 20.885 7.740 -19.439 1.00 88.62 90 GLU A O 1
ATOM 719 N N . GLY A 1 91 ? 19.530 5.968 -19.323 1.00 88.19 91 GLY A N 1
ATOM 720 C CA . GLY A 1 91 ? 18.560 6.593 -18.421 1.00 88.19 91 GLY A CA 1
ATOM 721 C C . GLY A 1 91 ? 17.521 7.482 -19.102 1.00 88.19 91 GLY A C 1
ATOM 722 O O . GLY A 1 91 ? 16.836 8.250 -18.426 1.00 88.19 91 GLY A O 1
ATOM 723 N N . ARG A 1 92 ? 17.360 7.390 -20.430 1.00 93.25 92 ARG A N 1
ATOM 724 C CA . ARG A 1 92 ? 16.284 8.103 -21.139 1.00 93.25 92 ARG A CA 1
ATOM 725 C C . ARG A 1 92 ? 14.977 7.339 -20.994 1.00 93.25 92 ARG A C 1
ATOM 727 O O . ARG A 1 92 ? 14.938 6.144 -21.278 1.00 93.25 92 ARG A O 1
ATOM 734 N N . LEU A 1 93 ? 13.917 8.028 -20.575 1.00 94.62 93 LEU A N 1
ATOM 735 C CA . LEU A 1 93 ? 12.576 7.455 -20.463 1.00 94.62 93 LEU A CA 1
ATOM 736 C C . LEU A 1 93 ? 12.081 6.991 -21.841 1.00 94.62 93 LEU A C 1
ATOM 738 O O . LEU A 1 93 ? 12.114 7.759 -22.797 1.00 94.62 93 LEU A O 1
ATOM 742 N N . ASN A 1 94 ? 11.627 5.743 -21.919 1.00 91.56 94 ASN A N 1
ATOM 743 C CA . ASN A 1 94 ? 11.078 5.132 -23.127 1.00 91.56 94 ASN A CA 1
ATOM 744 C C . ASN A 1 94 ? 9.549 5.002 -23.028 1.00 91.56 94 ASN A C 1
ATOM 746 O O . ASN A 1 94 ? 8.815 5.621 -23.789 1.00 91.56 94 ASN A O 1
ATOM 750 N N . GLU A 1 95 ? 9.059 4.243 -22.045 1.00 91.81 95 GLU A N 1
ATOM 751 C CA . GLU A 1 95 ? 7.626 3.980 -21.857 1.00 91.81 95 GLU A CA 1
ATOM 752 C C . GLU A 1 95 ? 7.286 3.741 -20.381 1.00 91.81 95 GLU A C 1
ATOM 754 O O . GLU A 1 95 ? 8.172 3.486 -19.565 1.00 91.81 95 GLU A O 1
ATOM 759 N N . GLY A 1 96 ? 6.005 3.799 -20.019 1.00 91.19 96 GLY A N 1
ATOM 760 C CA . GLY A 1 96 ? 5.546 3.495 -18.666 1.00 91.19 96 GLY A CA 1
ATOM 761 C C . GLY A 1 96 ? 4.261 4.218 -18.285 1.00 91.19 96 GLY A C 1
ATOM 762 O O . GLY A 1 96 ? 3.721 5.018 -19.042 1.00 91.19 96 GLY A O 1
ATOM 763 N N . ASN A 1 97 ? 3.780 3.944 -17.075 1.00 94.44 97 ASN A N 1
ATOM 764 C CA . ASN A 1 97 ? 2.588 4.577 -16.493 1.00 94.44 97 ASN A CA 1
ATOM 765 C C . ASN A 1 97 ? 2.925 5.516 -15.313 1.00 94.44 97 ASN A C 1
ATOM 767 O O . ASN A 1 97 ? 2.032 6.019 -14.618 1.00 94.44 97 ASN A O 1
ATOM 771 N N . LEU A 1 98 ? 4.218 5.742 -15.068 1.00 95.50 98 LEU A N 1
ATOM 772 C CA . LEU A 1 98 ? 4.715 6.810 -14.208 1.00 95.50 98 LEU A CA 1
ATOM 773 C C . LEU A 1 98 ? 4.697 8.137 -14.972 1.00 95.50 98 LEU A C 1
ATOM 775 O O . LEU A 1 98 ? 5.027 8.181 -16.154 1.00 95.50 98 LEU A O 1
ATOM 779 N N . SER A 1 99 ? 4.357 9.232 -14.288 1.00 96.19 99 SER A N 1
ATOM 780 C CA . SER A 1 99 ? 4.605 10.559 -14.860 1.00 96.19 99 SER A CA 1
ATOM 781 C C . SER A 1 99 ? 6.107 10.803 -14.983 1.00 96.19 99 SER A C 1
ATOM 783 O O . SER A 1 99 ? 6.890 10.215 -14.239 1.00 96.19 99 SER A O 1
ATOM 785 N N . GLU A 1 100 ? 6.522 11.708 -15.864 1.00 94.94 100 GLU A N 1
ATOM 786 C CA . GLU A 1 100 ? 7.941 11.984 -16.118 1.00 94.94 100 GLU A CA 1
ATOM 787 C C . GLU A 1 100 ? 8.727 12.289 -14.831 1.00 94.94 100 GLU A C 1
ATOM 789 O O . GLU A 1 100 ? 9.754 11.670 -14.562 1.00 94.94 100 GLU A O 1
ATOM 794 N N . LYS A 1 101 ? 8.179 13.134 -13.947 1.00 95.94 101 LYS A N 1
ATOM 795 C CA . LYS A 1 101 ? 8.771 13.423 -12.629 1.00 95.94 101 LYS A CA 1
ATOM 796 C C . LYS A 1 101 ? 8.914 12.170 -11.754 1.00 95.94 101 LYS A C 1
ATOM 798 O O . LYS A 1 101 ? 9.909 12.003 -11.047 1.00 95.94 101 LYS A O 1
ATOM 803 N N . GLN A 1 102 ? 7.912 11.290 -11.767 1.00 97.12 102 GLN A N 1
ATOM 804 C CA . GLN A 1 102 ? 7.948 10.040 -11.006 1.00 97.12 102 GLN A CA 1
ATOM 805 C C . GLN A 1 102 ? 8.951 9.048 -11.599 1.00 97.12 102 GLN A C 1
ATOM 807 O O . GLN A 1 102 ? 9.624 8.361 -10.839 1.00 97.12 102 GLN A O 1
ATOM 812 N N . ALA A 1 103 ? 9.071 8.998 -12.925 1.00 96.88 103 ALA A N 1
ATOM 813 C CA . ALA A 1 103 ? 10.052 8.185 -13.628 1.00 96.88 103 ALA A CA 1
ATOM 814 C C . ALA A 1 103 ? 11.481 8.665 -13.336 1.00 96.88 103 ALA A C 1
ATOM 816 O O . ALA A 1 103 ? 12.323 7.861 -12.956 1.00 96.88 103 ALA A O 1
ATOM 817 N N . GLN A 1 104 ? 11.740 9.973 -13.396 1.00 95.69 104 GLN A N 1
ATOM 818 C CA . GLN A 1 104 ? 13.034 10.552 -13.015 1.00 95.69 104 GLN A CA 1
ATOM 819 C C . GLN A 1 104 ? 13.400 10.223 -11.562 1.00 95.69 104 GLN A C 1
ATOM 821 O O . GLN A 1 104 ? 14.529 9.825 -11.289 1.00 95.69 104 GLN A O 1
ATOM 826 N N . THR A 1 105 ? 12.430 10.314 -10.644 1.00 96.50 105 THR A N 1
ATOM 827 C CA . THR A 1 105 ? 12.626 9.903 -9.244 1.00 96.50 105 THR A CA 1
ATOM 828 C C . THR A 1 105 ? 12.952 8.413 -9.149 1.00 96.50 105 THR A C 1
ATOM 830 O O . THR A 1 105 ? 13.890 8.033 -8.458 1.00 96.50 105 THR A O 1
ATOM 833 N N . ALA A 1 106 ? 12.203 7.563 -9.859 1.00 96.94 106 ALA A N 1
ATOM 834 C CA . ALA A 1 106 ? 12.431 6.122 -9.881 1.00 96.94 106 ALA A CA 1
ATOM 835 C C . ALA A 1 106 ? 13.846 5.792 -10.382 1.00 96.94 106 ALA A C 1
ATOM 837 O O . ALA A 1 106 ? 14.562 5.043 -9.728 1.00 96.94 106 ALA A O 1
ATOM 838 N N . TRP A 1 107 ? 14.281 6.427 -11.474 1.00 96.12 107 TRP A N 1
ATOM 839 C CA . TRP A 1 107 ? 15.636 6.296 -12.000 1.00 96.12 107 TRP A CA 1
ATOM 840 C C . TRP A 1 107 ? 16.695 6.726 -10.981 1.00 96.12 107 TRP A C 1
ATOM 842 O O . TRP A 1 107 ? 17.638 5.979 -10.719 1.00 96.12 107 TRP A O 1
ATOM 852 N N . SER A 1 108 ? 16.530 7.902 -10.363 1.00 95.75 108 SER A N 1
ATOM 853 C CA . SER A 1 108 ? 17.519 8.446 -9.430 1.00 95.75 108 SER A CA 1
ATOM 854 C C . SER A 1 108 ? 17.692 7.580 -8.185 1.00 95.75 108 SER A C 1
ATOM 856 O O . SER A 1 108 ? 18.824 7.347 -7.769 1.00 95.75 108 SER A O 1
ATOM 858 N N . VAL A 1 109 ? 16.599 7.073 -7.600 1.00 96.50 109 VAL A N 1
ATOM 859 C CA . VAL A 1 109 ? 16.678 6.268 -6.367 1.00 96.50 109 VAL A CA 1
ATOM 860 C C . VAL A 1 109 ? 17.224 4.863 -6.612 1.00 96.50 109 VAL A C 1
ATOM 862 O O . VAL A 1 109 ? 17.817 4.282 -5.709 1.00 96.50 109 VAL A O 1
ATOM 865 N N . THR A 1 110 ? 17.079 4.326 -7.829 1.00 96.25 110 THR A N 1
ATOM 866 C CA . THR A 1 110 ? 17.593 2.994 -8.193 1.00 96.25 110 THR A CA 1
ATOM 867 C C . THR A 1 110 ? 18.921 3.018 -8.953 1.00 96.25 110 THR A C 1
ATOM 869 O O . THR A 1 110 ? 19.325 2.003 -9.518 1.00 96.25 110 THR A O 1
ATOM 872 N N . GLN A 1 111 ? 19.629 4.151 -9.008 1.00 92.06 111 GLN A N 1
ATOM 873 C CA . GLN A 1 111 ? 20.914 4.214 -9.719 1.00 92.06 111 GLN A CA 1
ATOM 874 C C . GLN A 1 111 ? 21.948 3.254 -9.115 1.00 92.06 111 GLN A C 1
ATOM 876 O O . GLN A 1 111 ? 22.582 2.498 -9.846 1.00 92.06 111 GLN A O 1
ATOM 881 N N . GLN A 1 112 ? 22.074 3.249 -7.786 1.00 90.31 112 GLN A N 1
ATOM 882 C CA . GLN A 1 112 ? 23.102 2.477 -7.078 1.00 90.31 112 GLN A CA 1
ATOM 883 C C . GLN A 1 112 ? 22.665 1.052 -6.723 1.00 90.3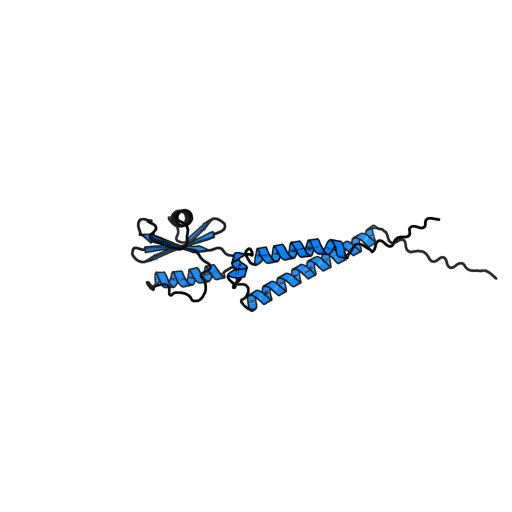1 112 GLN A C 1
ATOM 885 O O . GLN A 1 112 ? 23.499 0.156 -6.693 1.00 90.31 112 GLN A O 1
ATOM 890 N N . ASN A 1 113 ? 21.371 0.840 -6.470 1.00 94.38 113 ASN A N 1
ATOM 891 C CA . ASN A 1 113 ? 20.831 -0.435 -6.002 1.00 94.38 113 ASN A CA 1
ATOM 892 C C . ASN A 1 113 ? 19.640 -0.872 -6.854 1.00 94.38 113 ASN A C 1
ATOM 894 O O . ASN A 1 113 ? 18.869 -0.040 -7.335 1.00 94.38 113 ASN A O 1
ATOM 898 N N . ASP A 1 114 ? 19.454 -2.186 -6.981 1.00 94.94 114 ASP A N 1
ATOM 899 C CA . ASP A 1 114 ? 18.309 -2.755 -7.697 1.00 94.94 114 ASP A CA 1
ATOM 900 C C . ASP A 1 114 ? 16.999 -2.627 -6.922 1.00 94.94 114 ASP A C 1
ATOM 902 O O . ASP A 1 114 ? 15.920 -2.766 -7.487 1.00 94.94 114 ASP A O 1
ATOM 906 N N . THR A 1 115 ? 17.072 -2.319 -5.632 1.00 96.62 115 THR A N 1
ATOM 907 C CA . THR A 1 115 ? 15.910 -2.025 -4.801 1.00 96.62 115 THR A CA 1
ATOM 908 C C . THR A 1 115 ? 16.141 -0.744 -4.023 1.00 96.62 115 THR A C 1
ATOM 910 O O . THR A 1 115 ? 17.230 -0.534 -3.489 1.00 96.62 115 THR A O 1
ATOM 913 N N . ALA A 1 116 ? 15.114 0.090 -3.911 1.00 97.31 116 ALA A N 1
ATOM 914 C CA . ALA A 1 116 ? 15.158 1.301 -3.103 1.00 97.31 116 ALA A CA 1
ATOM 915 C C . ALA A 1 116 ? 13.816 1.543 -2.415 1.00 97.31 116 ALA A C 1
ATOM 917 O O . ALA A 1 116 ? 12.764 1.144 -2.913 1.00 97.31 116 ALA A O 1
ATOM 918 N N . TYR A 1 117 ? 13.851 2.241 -1.286 1.00 96.06 117 TYR A N 1
ATOM 919 C CA . TYR A 1 117 ? 12.657 2.678 -0.578 1.00 96.06 117 TYR A CA 1
ATOM 920 C C . TYR A 1 117 ? 12.680 4.193 -0.421 1.00 96.06 117 TYR A C 1
ATOM 922 O O . TYR A 1 117 ? 13.644 4.765 0.084 1.00 96.06 117 TYR A O 1
ATOM 930 N N . GLN A 1 118 ? 11.598 4.840 -0.839 1.00 95.44 118 GLN A N 1
ATOM 931 C CA . GLN A 1 118 ? 11.349 6.249 -0.579 1.00 95.44 118 GLN A CA 1
ATOM 932 C C . GLN A 1 118 ? 9.873 6.402 -0.255 1.00 95.44 118 GLN A C 1
ATOM 934 O O . GLN A 1 118 ? 9.030 6.278 -1.147 1.00 95.44 118 GLN A O 1
ATOM 939 N N . PHE A 1 119 ? 9.580 6.666 1.022 1.00 92.94 119 PHE A N 1
ATOM 940 C CA . PHE A 1 119 ? 8.219 6.714 1.549 1.00 92.94 119 PHE A CA 1
ATOM 941 C C . PHE A 1 119 ? 7.273 7.501 0.620 1.00 92.94 119 PHE A C 1
ATOM 943 O O . PHE A 1 119 ? 7.604 8.625 0.225 1.00 92.94 119 PHE A O 1
ATOM 950 N N . PRO A 1 120 ? 6.099 6.945 0.266 1.00 93.38 120 PRO A N 1
ATOM 951 C CA . PRO A 1 120 ? 5.536 5.655 0.702 1.00 93.38 120 PRO A CA 1
ATOM 952 C C . PRO A 1 120 ? 5.831 4.465 -0.244 1.00 93.38 120 PRO A C 1
ATOM 954 O O . PRO A 1 120 ? 5.128 3.457 -0.201 1.00 93.38 120 PRO A O 1
ATOM 957 N N . TYR A 1 121 ? 6.812 4.576 -1.143 1.00 97.06 121 TYR A N 1
ATOM 958 C CA . TYR A 1 121 ? 7.008 3.640 -2.251 1.00 97.06 121 TYR A CA 1
ATOM 959 C C . TYR A 1 121 ? 8.284 2.804 -2.141 1.00 97.06 121 TYR A C 1
ATOM 961 O O . TYR A 1 121 ? 9.352 3.292 -1.773 1.00 97.06 121 TYR A O 1
ATOM 969 N N . ASN A 1 122 ? 8.168 1.556 -2.578 1.00 97.94 122 ASN A N 1
ATOM 970 C CA . ASN A 1 122 ? 9.279 0.679 -2.908 1.00 97.94 122 ASN A CA 1
ATOM 971 C C . ASN A 1 122 ? 9.526 0.717 -4.415 1.00 97.94 122 ASN A C 1
ATOM 973 O O . ASN A 1 122 ? 8.586 0.829 -5.208 1.00 97.94 122 ASN A O 1
ATOM 977 N N . TYR A 1 123 ? 10.791 0.602 -4.791 1.00 98.00 123 TYR A N 1
ATOM 978 C CA . TYR A 1 123 ? 11.268 0.605 -6.162 1.00 98.00 123 TYR A CA 1
ATOM 979 C C . TYR A 1 123 ? 12.089 -0.653 -6.404 1.00 98.00 123 TYR A C 1
ATOM 981 O O . TYR A 1 123 ? 12.929 -1.003 -5.577 1.00 98.00 123 TYR A O 1
ATOM 989 N N . VAL A 1 124 ? 11.859 -1.309 -7.536 1.00 97.88 124 VAL A N 1
ATOM 990 C CA . VAL A 1 124 ? 12.603 -2.484 -7.992 1.00 97.88 124 VAL A CA 1
ATOM 991 C C . VAL A 1 124 ? 13.031 -2.243 -9.431 1.00 97.88 124 VAL A C 1
ATOM 993 O O . VAL A 1 124 ? 12.192 -2.062 -10.312 1.00 97.88 124 VAL A O 1
ATOM 996 N N . LYS A 1 125 ? 14.337 -2.230 -9.661 1.00 96.25 125 LYS A N 1
ATOM 997 C CA . LYS A 1 125 ? 14.974 -2.130 -10.967 1.00 96.25 125 LYS A CA 1
ATOM 998 C C . LYS A 1 125 ? 15.278 -3.530 -11.485 1.00 96.25 125 LYS A C 1
ATOM 1000 O O . LYS A 1 125 ? 15.742 -4.399 -10.750 1.00 96.25 125 LYS A O 1
ATOM 1005 N N . VAL A 1 126 ? 15.016 -3.723 -12.767 1.00 95.00 126 VAL A N 1
ATOM 1006 C CA . VAL A 1 126 ? 15.381 -4.913 -13.525 1.00 95.00 126 VAL A CA 1
ATOM 1007 C C . VAL A 1 126 ? 15.970 -4.473 -14.857 1.00 95.00 126 VAL A C 1
ATOM 1009 O O . VAL A 1 126 ? 15.398 -3.631 -15.551 1.00 95.00 126 VAL A O 1
ATOM 1012 N N . SER A 1 127 ? 17.124 -5.027 -15.207 1.00 91.50 127 SER A N 1
ATOM 1013 C CA . SER A 1 127 ? 17.830 -4.716 -16.449 1.00 91.50 127 SER A CA 1
ATOM 1014 C C . SER A 1 127 ? 17.842 -5.948 -17.339 1.00 91.50 127 SER A C 1
ATOM 1016 O O . SER A 1 127 ? 18.200 -7.032 -16.885 1.00 91.50 127 SER A O 1
ATOM 1018 N N . HIS A 1 128 ? 17.461 -5.785 -18.603 1.00 89.31 128 HIS A N 1
ATOM 1019 C CA . HIS A 1 128 ? 17.502 -6.853 -19.595 1.00 89.31 128 HIS A CA 1
ATOM 1020 C C . HIS A 1 128 ? 17.867 -6.276 -20.971 1.00 89.31 128 HIS A C 1
ATOM 1022 O O . HIS A 1 128 ? 17.147 -5.426 -21.502 1.00 89.31 128 HIS A O 1
ATOM 1028 N N . HIS A 1 129 ? 18.985 -6.735 -21.546 1.00 86.44 129 HIS A N 1
ATOM 1029 C CA . HIS A 1 129 ? 19.641 -6.114 -22.710 1.00 86.44 129 HIS A CA 1
ATOM 1030 C C . HIS A 1 129 ? 19.838 -4.596 -22.514 1.00 86.44 129 HIS A C 1
ATOM 1032 O O . HIS A 1 129 ? 20.346 -4.180 -21.476 1.00 86.44 129 HIS A O 1
ATOM 1038 N N . ASP A 1 130 ? 19.410 -3.773 -23.475 1.00 86.50 130 ASP A N 1
ATOM 1039 C CA . ASP A 1 130 ? 19.555 -2.311 -23.457 1.00 86.50 130 ASP A CA 1
ATOM 1040 C C . ASP A 1 130 ? 18.376 -1.579 -22.790 1.00 86.50 130 ASP A C 1
ATOM 1042 O O . ASP A 1 130 ? 18.186 -0.368 -22.962 1.00 86.50 130 ASP A O 1
ATOM 1046 N N . LYS A 1 131 ? 17.540 -2.321 -22.051 1.00 90.94 131 LYS A N 1
ATOM 1047 C CA . LYS A 1 131 ? 16.333 -1.815 -21.397 1.00 90.94 131 LYS A CA 1
ATOM 1048 C C . LYS A 1 131 ? 16.431 -1.992 -19.887 1.00 90.94 131 LYS A C 1
ATOM 1050 O O . LYS A 1 131 ? 16.601 -3.099 -19.380 1.00 90.94 131 LYS A O 1
ATOM 1055 N N . VAL A 1 132 ? 16.227 -0.899 -19.161 1.00 94.19 132 VAL A N 1
ATOM 1056 C CA . VAL A 1 132 ? 16.131 -0.888 -17.699 1.00 94.19 132 VAL A CA 1
ATOM 1057 C C . VAL A 1 132 ? 14.698 -0.566 -17.317 1.00 94.19 132 VAL A C 1
ATOM 1059 O O . VAL A 1 132 ? 14.181 0.478 -17.687 1.00 94.19 132 VAL A O 1
ATOM 1062 N N . THR A 1 133 ? 14.025 -1.439 -16.581 1.00 95.12 133 THR A N 1
ATOM 1063 C CA . THR A 1 133 ? 12.664 -1.194 -16.093 1.00 95.12 133 THR A CA 1
ATOM 1064 C C . THR A 1 133 ? 12.689 -0.997 -14.590 1.00 95.12 133 THR A C 1
ATOM 1066 O O . THR A 1 133 ? 13.214 -1.827 -13.858 1.00 95.12 133 THR A O 1
ATOM 1069 N N . VAL A 1 134 ? 12.105 0.103 -14.123 1.00 97.00 134 VAL A N 1
ATOM 1070 C CA . VAL A 1 134 ? 11.934 0.394 -12.701 1.00 97.00 134 VAL A CA 1
ATOM 1071 C C . VAL A 1 134 ? 10.453 0.317 -12.363 1.00 97.00 134 VAL A C 1
ATOM 1073 O O . VAL A 1 134 ? 9.640 1.088 -12.875 1.00 97.00 134 VAL A O 1
ATOM 1076 N N . MET A 1 135 ? 10.103 -0.626 -11.496 1.00 97.25 135 MET A N 1
ATOM 1077 C CA . MET A 1 135 ? 8.764 -0.833 -10.958 1.00 97.25 135 MET A CA 1
ATOM 1078 C C . MET A 1 135 ? 8.648 -0.145 -9.603 1.00 97.25 135 MET A C 1
ATOM 1080 O O . MET A 1 135 ? 9.538 -0.251 -8.768 1.00 97.25 135 MET A O 1
ATOM 1084 N N . ARG A 1 136 ? 7.539 0.551 -9.376 1.00 97.69 136 ARG A N 1
ATOM 1085 C CA . ARG A 1 136 ? 7.203 1.282 -8.159 1.00 97.69 136 ARG A CA 1
ATOM 1086 C C . ARG A 1 136 ? 5.889 0.768 -7.589 1.00 97.69 136 ARG A C 1
ATOM 1088 O O . ARG A 1 136 ? 4.856 0.851 -8.256 1.00 97.69 136 ARG A O 1
ATOM 1095 N N . TYR A 1 137 ? 5.900 0.341 -6.336 1.00 96.69 137 TYR A N 1
ATOM 1096 C CA . TYR A 1 137 ? 4.716 -0.151 -5.630 1.00 96.69 137 TYR A CA 1
ATOM 1097 C C . TYR A 1 137 ? 4.668 0.358 -4.188 1.00 96.69 137 TYR A C 1
ATOM 1099 O O . TYR A 1 137 ? 5.664 0.838 -3.651 1.00 96.69 137 TYR A O 1
ATOM 1107 N N . SER A 1 138 ? 3.499 0.268 -3.559 1.00 95.12 138 SER A N 1
ATOM 1108 C CA . SER A 1 138 ? 3.318 0.492 -2.122 1.00 95.12 138 SER A CA 1
ATOM 1109 C C . SER A 1 138 ? 2.915 -0.818 -1.453 1.00 95.12 138 SER A C 1
ATOM 1111 O O . SER A 1 138 ? 2.184 -1.614 -2.043 1.00 95.12 138 SER A O 1
ATOM 1113 N N . VAL A 1 139 ? 3.381 -1.038 -0.224 1.00 94.81 139 VAL A N 1
ATOM 1114 C CA . VAL A 1 139 ? 2.931 -2.159 0.613 1.00 94.81 139 VAL A CA 1
ATOM 1115 C C . VAL A 1 139 ? 1.731 -1.671 1.410 1.00 94.81 139 VAL A C 1
ATOM 1117 O O . VAL A 1 139 ? 1.873 -0.860 2.319 1.00 94.81 139 VAL A O 1
ATOM 1120 N N . SER A 1 140 ? 0.542 -2.086 0.993 1.00 94.12 140 SER A N 1
ATOM 1121 C CA . SER A 1 140 ? -0.728 -1.643 1.575 1.00 94.12 140 SER A CA 1
ATOM 1122 C C . SER A 1 140 ? -1.842 -2.559 1.102 1.00 94.12 140 SER A C 1
ATOM 1124 O O . SER A 1 140 ? -1.856 -2.900 -0.084 1.00 94.12 140 SER A O 1
ATOM 1126 N N . ALA A 1 141 ? -2.777 -2.933 1.972 1.00 95.25 141 ALA A N 1
ATOM 1127 C CA . ALA A 1 141 ? -3.930 -3.720 1.539 1.00 95.25 141 ALA A CA 1
ATOM 1128 C C . ALA A 1 141 ? -4.818 -2.882 0.603 1.00 95.25 141 ALA A C 1
ATOM 1130 O O . ALA A 1 141 ? -5.119 -1.721 0.890 1.00 95.25 141 ALA A O 1
ATOM 1131 N N . GLN A 1 142 ? -5.223 -3.450 -0.530 1.00 94.31 142 GLN A N 1
ATOM 1132 C CA . GLN A 1 142 ? -5.944 -2.733 -1.588 1.00 94.31 142 GLN A CA 1
ATOM 1133 C C . GLN A 1 142 ? -7.282 -3.409 -1.863 1.00 94.31 142 GLN A C 1
ATOM 1135 O O . GLN A 1 142 ? -7.395 -4.624 -1.760 1.00 94.31 142 GLN A O 1
ATOM 1140 N N . PHE A 1 143 ? -8.297 -2.647 -2.257 1.00 94.44 143 PHE A N 1
ATOM 1141 C CA . PHE A 1 143 ? -9.537 -3.245 -2.754 1.00 94.44 143 PHE A CA 1
ATOM 1142 C C . PHE A 1 143 ? -9.297 -3.895 -4.111 1.00 94.44 143 PHE A C 1
ATOM 1144 O O . PHE A 1 143 ? -8.564 -3.332 -4.919 1.00 94.44 143 PHE A O 1
ATOM 1151 N N . GLU A 1 144 ? -9.926 -5.034 -4.389 1.00 92.69 144 GLU A N 1
ATOM 1152 C CA . GLU A 1 144 ? -9.836 -5.684 -5.702 1.00 92.69 144 GLU A CA 1
ATOM 1153 C C . GLU A 1 144 ? -10.631 -4.918 -6.770 1.00 92.69 144 GLU A C 1
ATOM 1155 O O . GLU A 1 144 ? -10.191 -4.768 -7.913 1.00 92.69 144 GLU A O 1
ATOM 1160 N N . LEU A 1 145 ? -11.774 -4.347 -6.381 1.00 91.38 145 LEU A N 1
ATOM 1161 C CA . LEU A 1 145 ? -12.619 -3.578 -7.286 1.00 91.38 145 LEU A CA 1
ATOM 1162 C C . LEU A 1 145 ? -11.986 -2.211 -7.616 1.00 91.38 145 LEU A C 1
ATOM 1164 O O . LEU A 1 145 ? -11.734 -1.419 -6.699 1.00 91.38 145 LEU A O 1
ATOM 1168 N N . PRO A 1 146 ? -11.824 -1.859 -8.909 1.00 89.38 146 PRO A N 1
ATOM 1169 C CA . PRO A 1 146 ? -11.264 -0.570 -9.319 1.00 89.38 146 PRO A CA 1
ATOM 1170 C C . PRO A 1 146 ? -12.055 0.634 -8.800 1.00 89.38 146 PRO A C 1
ATOM 1172 O O . PRO A 1 146 ? -11.460 1.636 -8.414 1.00 89.38 146 PRO A O 1
ATOM 1175 N N . VAL A 1 147 ? -13.386 0.518 -8.746 1.00 91.25 147 VAL A N 1
ATOM 1176 C CA . VAL A 1 147 ? -14.276 1.584 -8.262 1.00 91.25 147 VAL A CA 1
ATOM 1177 C C . VAL A 1 147 ? -13.977 1.913 -6.798 1.00 91.25 147 VAL A C 1
ATOM 1179 O O . VAL A 1 147 ? -13.835 3.081 -6.453 1.00 91.25 147 VAL A O 1
ATOM 1182 N N . LEU A 1 148 ? -13.801 0.902 -5.940 1.00 91.62 148 LEU A N 1
ATOM 1183 C CA . LEU A 1 148 ? -13.468 1.135 -4.532 1.00 91.62 148 LEU A CA 1
ATOM 1184 C C . LEU A 1 148 ? -12.093 1.795 -4.400 1.00 91.62 148 LEU A C 1
ATOM 1186 O O . LEU A 1 148 ? -11.967 2.766 -3.665 1.00 91.62 148 LEU A O 1
ATOM 1190 N N . ARG A 1 149 ? -11.091 1.341 -5.165 1.00 90.69 149 ARG A N 1
ATOM 1191 C CA . ARG A 1 149 ? -9.748 1.954 -5.175 1.00 90.69 149 ARG A CA 1
ATOM 1192 C C . ARG A 1 149 ? -9.736 3.413 -5.638 1.00 90.69 149 ARG A C 1
ATOM 1194 O O . ARG A 1 149 ? -8.809 4.142 -5.304 1.00 90.69 149 ARG A O 1
ATOM 1201 N N . GLN A 1 150 ? -10.701 3.822 -6.458 1.00 91.06 150 GLN A N 1
ATOM 1202 C CA . GLN A 1 150 ? -10.766 5.183 -6.984 1.00 91.06 150 GLN A CA 1
ATOM 1203 C C . GLN A 1 150 ? -11.295 6.185 -5.951 1.00 91.06 150 GLN A C 1
ATOM 1205 O O . GLN A 1 150 ? -10.832 7.324 -5.924 1.00 91.06 150 GLN A O 1
ATOM 1210 N N . TYR A 1 151 ? -12.272 5.779 -5.135 1.00 92.75 151 TYR A N 1
ATOM 1211 C CA . TYR A 1 151 ? -12.964 6.678 -4.204 1.00 92.75 151 TYR A CA 1
ATOM 1212 C C . TYR A 1 151 ? -12.523 6.519 -2.749 1.00 92.75 151 TYR A C 1
ATOM 1214 O O . TYR A 1 151 ? -12.605 7.479 -1.983 1.00 92.75 151 TYR A O 1
ATOM 1222 N N . LEU A 1 152 ? -12.079 5.326 -2.357 1.00 93.62 152 LEU A N 1
ATOM 1223 C CA . LEU A 1 152 ? -11.609 5.043 -1.008 1.00 93.62 152 LEU A CA 1
ATOM 1224 C C . LEU A 1 152 ? -10.077 5.070 -0.958 1.00 93.62 152 LEU A C 1
ATOM 1226 O O . LEU A 1 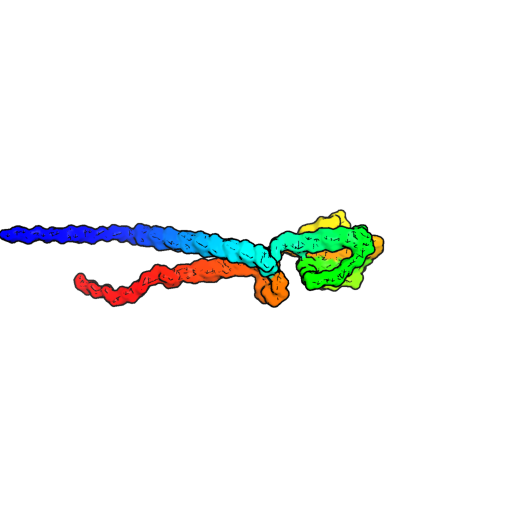152 ? -9.418 4.771 -1.958 1.00 93.62 152 LEU A O 1
ATOM 1230 N N . PRO A 1 153 ? -9.488 5.401 0.206 1.00 92.56 153 PRO A N 1
ATOM 1231 C CA . PRO A 1 153 ? -8.067 5.173 0.426 1.00 92.56 153 PRO A CA 1
ATOM 1232 C C . PRO A 1 153 ? -7.767 3.661 0.422 1.00 92.56 153 PRO A C 1
ATOM 1234 O O . PRO A 1 153 ? -8.626 2.828 0.132 1.00 92.56 153 PRO A O 1
ATOM 1237 N N . ASN A 1 154 ? -6.537 3.275 0.767 1.00 93.00 154 ASN A N 1
ATOM 1238 C CA . ASN A 1 154 ? -6.222 1.858 0.950 1.00 93.00 154 ASN A CA 1
ATOM 1239 C C . ASN A 1 154 ? -7.177 1.201 1.980 1.00 93.00 154 ASN A C 1
ATOM 1241 O O . ASN A 1 154 ? -7.854 1.879 2.767 1.00 93.00 154 ASN A O 1
ATOM 1245 N N . ALA A 1 155 ? -7.276 -0.127 1.954 1.00 94.81 155 ALA A N 1
ATOM 1246 C CA . ALA A 1 155 ? -8.270 -0.840 2.753 1.00 94.81 155 ALA A CA 1
ATOM 1247 C C . ALA A 1 155 ? -8.066 -0.609 4.262 1.00 94.81 155 ALA A C 1
ATOM 1249 O O . ALA A 1 155 ? -9.036 -0.440 4.996 1.00 94.81 155 ALA A O 1
ATOM 1250 N N . GLU A 1 156 ? -6.815 -0.512 4.714 1.00 93.94 156 GLU A N 1
ATOM 1251 C CA . GLU A 1 156 ? -6.458 -0.248 6.114 1.00 93.94 156 GLU A CA 1
ATOM 1252 C C . GLU A 1 156 ? -6.989 1.110 6.592 1.00 93.94 156 GLU A C 1
ATOM 1254 O O . GLU A 1 156 ? -7.694 1.185 7.598 1.00 93.94 156 GLU A O 1
ATOM 1259 N N . LEU A 1 157 ? -6.720 2.182 5.841 1.00 94.88 157 LEU A N 1
ATOM 1260 C CA . LEU A 1 157 ? -7.201 3.529 6.157 1.00 94.88 157 LEU A CA 1
ATOM 1261 C C . LEU A 1 157 ? -8.723 3.626 6.060 1.00 94.88 157 LEU A C 1
ATOM 1263 O O . LEU A 1 157 ? -9.339 4.348 6.841 1.00 94.88 157 LEU A O 1
ATOM 1267 N N . SER A 1 158 ? -9.336 2.889 5.134 1.00 96.19 158 SER A N 1
ATOM 1268 C CA . SER A 1 158 ? -10.794 2.836 5.004 1.00 96.19 158 SER A CA 1
ATOM 1269 C C . SER A 1 158 ? -11.438 2.227 6.250 1.00 96.19 158 SER A C 1
ATOM 1271 O O . SER A 1 158 ? -12.369 2.801 6.809 1.00 96.19 158 SER A O 1
ATOM 1273 N N . PHE A 1 159 ? -10.908 1.101 6.737 1.00 96.00 159 PHE A N 1
ATOM 1274 C CA . PHE A 1 159 ? -11.384 0.459 7.965 1.00 96.00 159 PHE A CA 1
ATOM 1275 C C . PHE A 1 159 ? -11.105 1.302 9.207 1.00 96.00 159 PHE A C 1
ATOM 1277 O O . PHE A 1 159 ? -11.955 1.386 10.092 1.00 96.00 159 PHE A O 1
ATOM 1284 N N . PHE A 1 160 ? -9.957 1.976 9.252 1.00 96.12 160 PHE A N 1
ATOM 1285 C CA . PHE A 1 160 ? -9.644 2.917 10.321 1.00 96.12 160 PHE A CA 1
ATOM 1286 C C . PHE A 1 160 ? -10.625 4.098 10.349 1.00 96.12 160 PHE A C 1
ATOM 1288 O O . PHE A 1 160 ? -11.128 4.454 11.412 1.00 96.12 160 PHE A O 1
ATOM 1295 N N . ALA A 1 161 ? -10.973 4.664 9.190 1.00 96.56 161 ALA A N 1
ATOM 1296 C CA . ALA A 1 161 ? -11.971 5.727 9.101 1.00 96.56 161 ALA A CA 1
ATOM 1297 C C . ALA A 1 161 ? -13.353 5.257 9.585 1.00 96.56 161 ALA A C 1
ATOM 1299 O O . ALA A 1 161 ? -14.002 5.960 10.359 1.00 96.56 161 ALA A O 1
ATOM 1300 N N . VAL A 1 162 ? -13.778 4.050 9.190 1.00 96.50 162 VAL A N 1
ATOM 1301 C CA . VAL A 1 162 ? -15.029 3.437 9.671 1.00 96.50 162 VAL A CA 1
ATOM 1302 C C . VAL A 1 162 ? -15.000 3.240 11.185 1.00 96.50 162 VAL A C 1
ATOM 1304 O O . VAL A 1 162 ? -15.974 3.585 11.851 1.00 96.50 162 VAL A O 1
ATOM 1307 N N . PHE A 1 163 ? -13.887 2.750 11.740 1.00 96.75 163 PHE A N 1
ATOM 1308 C CA . PHE A 1 163 ? -13.708 2.629 13.186 1.00 96.75 163 PHE A CA 1
ATOM 1309 C C . PHE A 1 163 ? -13.872 3.980 13.885 1.00 96.75 163 PHE A C 1
ATOM 1311 O O . PHE A 1 163 ? -14.649 4.073 14.828 1.00 96.75 163 PHE A O 1
ATOM 1318 N N . CYS A 1 164 ? -13.209 5.039 13.409 1.00 96.06 164 CYS A N 1
ATOM 1319 C CA . CYS A 1 164 ? -13.326 6.371 14.003 1.00 96.06 164 CYS A CA 1
ATOM 1320 C C . CYS A 1 164 ? -14.762 6.910 13.956 1.00 96.06 164 CYS A C 1
ATOM 1322 O O . CYS A 1 164 ? -15.238 7.456 14.949 1.00 96.06 164 CYS A O 1
ATOM 1324 N N . ILE A 1 165 ? -15.464 6.746 12.831 1.00 95.38 165 ILE A N 1
ATOM 1325 C CA . ILE A 1 165 ? -16.861 7.181 12.688 1.00 95.38 165 ILE A CA 1
ATOM 1326 C C . ILE A 1 165 ? -17.763 6.413 13.661 1.00 95.38 165 ILE A C 1
ATOM 1328 O O . ILE A 1 165 ? -18.557 7.025 14.373 1.00 95.38 165 ILE A O 1
ATOM 1332 N N . ALA A 1 166 ? -17.620 5.088 13.719 1.00 94.31 166 ALA A N 1
ATOM 1333 C CA . ALA A 1 166 ? -18.405 4.242 14.609 1.00 94.31 166 ALA A CA 1
ATOM 1334 C C . ALA A 1 166 ? -18.113 4.541 16.088 1.00 94.31 166 ALA A C 1
ATOM 1336 O O . ALA A 1 166 ? -19.048 4.705 16.864 1.00 94.31 166 ALA A O 1
ATOM 1337 N N . PHE A 1 167 ? -16.842 4.720 16.453 1.00 93.62 167 PHE A N 1
ATOM 1338 C CA . PHE A 1 167 ? -16.406 5.090 17.800 1.00 93.62 167 PHE A CA 1
ATOM 1339 C C . PHE A 1 167 ? -17.004 6.428 18.260 1.00 93.62 167 PHE A C 1
ATOM 1341 O O . PHE A 1 167 ? -17.518 6.535 19.370 1.00 93.62 167 PHE A O 1
ATOM 1348 N N . LEU A 1 168 ? -17.005 7.451 17.398 1.00 91.62 168 LEU A N 1
ATOM 1349 C CA . LEU A 1 168 ? -17.656 8.732 17.700 1.00 91.62 168 LEU A CA 1
ATOM 1350 C C . LEU A 1 168 ? -19.183 8.586 17.826 1.00 91.62 168 LEU A C 1
ATOM 1352 O O . LEU A 1 168 ? -19.813 9.298 18.610 1.00 91.62 168 LEU A O 1
ATOM 1356 N N . GLY A 1 169 ? -19.769 7.643 17.085 1.00 88.00 169 GLY A N 1
ATOM 1357 C CA . GLY A 1 169 ? -21.183 7.277 17.152 1.00 88.00 169 GLY A CA 1
ATOM 1358 C C . GLY A 1 169 ? -21.591 6.473 18.392 1.00 88.00 169 GLY A C 1
ATOM 1359 O O . GLY A 1 169 ? -22.785 6.349 18.645 1.00 88.00 169 GLY A O 1
ATOM 1360 N N . GLU A 1 170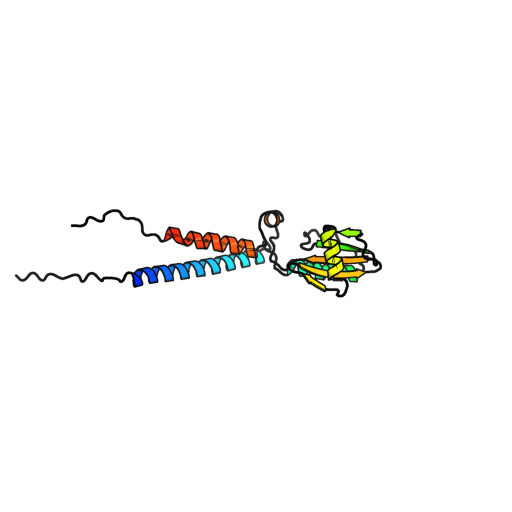 ? -20.656 5.959 19.198 1.00 82.75 170 GLU A N 1
ATOM 1361 C CA . GLU A 1 170 ? -20.987 5.294 20.471 1.00 82.75 170 GLU A CA 1
ATOM 1362 C C . GLU A 1 170 ? -21.472 6.303 21.535 1.00 82.75 170 GLU A C 1
ATOM 1364 O O . GLU A 1 170 ? -22.230 5.947 22.439 1.00 82.75 170 GLU A O 1
ATOM 1369 N N . VAL A 1 171 ? -21.095 7.581 21.406 1.00 68.25 171 VAL A N 1
ATOM 1370 C CA . VAL A 1 171 ? -21.358 8.648 22.390 1.00 68.25 171 VAL A CA 1
ATOM 1371 C C . VAL A 1 171 ? -22.849 9.019 22.546 1.00 68.25 171 VAL A C 1
ATOM 1373 O O . VAL A 1 171 ? -23.290 9.191 23.684 1.00 68.25 171 VAL A O 1
ATOM 1376 N 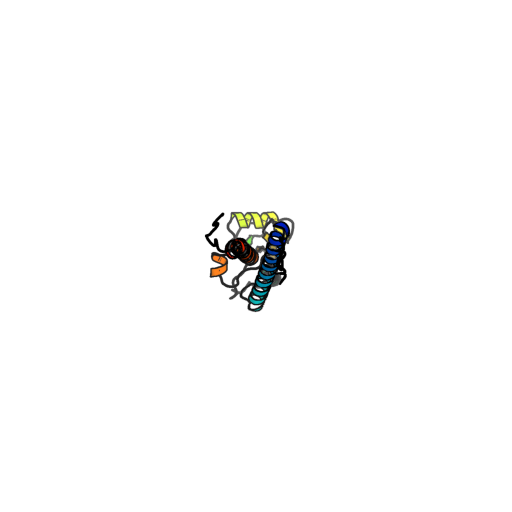N . PRO A 1 172 ? -23.673 9.132 21.481 1.00 58.78 172 PRO A N 1
ATOM 1377 C CA . PRO A 1 172 ? -25.059 9.594 21.611 1.00 58.78 172 PRO A CA 1
ATOM 1378 C C . PRO A 1 172 ? -26.042 8.538 22.141 1.00 58.78 172 PRO A C 1
ATOM 1380 O O . PRO A 1 172 ? -27.089 8.904 22.664 1.00 58.78 172 PRO A O 1
ATOM 1383 N N . CYS A 1 173 ? -25.737 7.239 22.027 1.00 54.16 173 CYS A N 1
ATOM 1384 C CA . CYS A 1 173 ? -26.672 6.161 22.393 1.00 54.16 173 CYS A CA 1
ATOM 1385 C C . CYS A 1 173 ? -26.752 5.904 23.914 1.00 54.16 173 CYS A C 1
ATOM 1387 O O . CYS A 1 173 ? -27.654 5.217 24.386 1.00 54.16 173 CYS A O 1
ATOM 1389 N N . TRP A 1 174 ? -25.830 6.483 24.690 1.00 54.94 174 TRP A N 1
ATOM 1390 C CA . TRP A 1 174 ? -25.706 6.258 26.134 1.00 54.94 174 TRP A CA 1
ATOM 1391 C C . TRP A 1 174 ? -26.101 7.459 27.004 1.00 54.94 174 TRP A C 1
ATOM 1393 O O . TRP A 1 174 ? -26.009 7.374 28.231 1.00 54.94 174 TRP A O 1
ATOM 1403 N N . LEU A 1 175 ? -26.561 8.569 26.410 1.00 52.03 175 LEU A N 1
ATOM 1404 C CA . LEU A 1 175 ? -27.188 9.633 27.192 1.00 52.03 175 LEU A CA 1
ATOM 1405 C C . LEU A 1 175 ? -28.504 9.100 27.777 1.00 52.03 175 LEU A C 1
ATOM 1407 O O . LEU A 1 175 ? -29.343 8.611 27.017 1.00 52.03 175 LEU A O 1
ATOM 1411 N N . PRO A 1 176 ? -28.705 9.170 29.107 1.00 52.44 176 PRO A N 1
ATOM 1412 C CA . PRO A 1 176 ? -29.987 8.802 29.679 1.00 52.44 176 PRO A CA 1
ATOM 1413 C C . PRO A 1 176 ? -31.073 9.680 29.040 1.00 52.44 176 PRO A C 1
ATOM 1415 O O . PRO A 1 176 ? -30.812 10.865 28.799 1.00 52.44 176 PRO A O 1
ATOM 1418 N N . PRO A 1 177 ? -32.273 9.134 28.762 1.00 54.44 177 PRO A N 1
ATOM 1419 C CA . PRO A 1 177 ? -33.393 9.962 28.347 1.00 54.44 177 PRO A CA 1
ATOM 1420 C C . PRO A 1 177 ? -33.537 11.092 29.366 1.00 54.44 177 PRO A C 1
ATOM 1422 O O . PRO A 1 177 ? -33.486 10.857 30.577 1.00 54.44 177 PRO A O 1
ATOM 1425 N N . SER A 1 178 ? -33.630 12.326 28.872 1.00 53.47 178 SER A N 1
ATOM 1426 C CA . SER A 1 178 ? -33.912 13.495 29.694 1.00 53.47 178 SER A CA 1
ATOM 1427 C C . SER A 1 178 ? -35.353 13.386 30.186 1.00 53.47 178 SER A C 1
ATOM 1429 O O . SER A 1 178 ? -36.240 14.042 29.647 1.00 53.47 178 SER A O 1
ATOM 1431 N N . ASP A 1 179 ? -35.603 12.505 31.155 1.00 45.47 179 ASP A N 1
ATOM 1432 C CA . ASP A 1 179 ? -36.897 12.435 31.812 1.00 45.47 179 ASP A CA 1
ATOM 1433 C C . ASP A 1 179 ? -37.028 13.661 32.717 1.00 45.47 179 ASP A C 1
ATOM 1435 O O . ASP A 1 179 ? -36.425 13.821 33.783 1.00 45.47 179 ASP A O 1
ATOM 1439 N N . GLU A 1 180 ? -37.784 14.582 32.154 1.00 53.34 180 GLU A N 1
ATOM 1440 C CA . GLU A 1 180 ? -38.340 15.800 32.682 1.00 53.34 180 GLU A CA 1
ATOM 1441 C C . GLU A 1 180 ? -39.239 15.486 33.890 1.00 53.34 180 GLU A C 1
ATOM 1443 O O . GLU A 1 180 ? -40.371 15.060 33.726 1.00 53.34 180 GLU A O 1
ATOM 1448 N N . SER A 1 181 ? -38.740 15.684 35.118 1.00 41.53 181 SER A N 1
ATOM 1449 C CA . SER A 1 181 ? -39.517 16.244 36.243 1.00 41.53 181 SER A CA 1
ATOM 1450 C C . SER A 1 181 ? -38.669 16.319 37.519 1.00 41.53 181 SER A C 1
ATOM 1452 O O . SER A 1 181 ? -38.768 15.480 38.418 1.00 41.53 181 SER A O 1
ATOM 1454 N N . TRP A 1 182 ? -37.860 17.369 37.657 1.00 38.59 182 TRP A N 1
ATOM 1455 C CA . TRP A 1 182 ? -37.388 17.796 38.977 1.00 38.59 182 TRP A CA 1
ATOM 1456 C C . TRP A 1 182 ? -38.503 18.588 39.668 1.00 38.59 182 TRP A C 1
ATOM 1458 O O . TRP A 1 182 ? -38.435 19.808 39.792 1.00 38.59 182 TRP A O 1
ATOM 1468 N N . HIS A 1 183 ? -39.554 17.901 40.124 1.00 42.06 183 HIS A N 1
ATOM 1469 C CA . HIS A 1 183 ? -40.445 18.480 41.126 1.00 42.06 183 HIS A CA 1
ATOM 1470 C C . HIS A 1 183 ? -39.736 18.448 42.480 1.00 42.06 183 HIS A C 1
ATOM 1472 O O . HIS A 1 183 ? -39.814 17.477 43.230 1.00 42.06 183 HIS A O 1
ATOM 1478 N N . VAL A 1 184 ? -39.014 19.530 42.762 1.00 44.56 184 VAL A N 1
ATOM 1479 C CA . VAL A 1 184 ? -38.496 19.849 44.090 1.00 44.56 184 VAL A CA 1
ATOM 1480 C C . VAL A 1 184 ? -39.677 20.320 44.944 1.00 44.56 184 VAL A C 1
ATOM 1482 O O . VAL A 1 184 ? -40.273 21.362 44.670 1.00 44.56 184 VAL A O 1
ATOM 1485 N N . ARG A 1 185 ? -40.029 19.528 45.956 1.00 44.59 185 ARG A N 1
ATOM 1486 C CA . ARG A 1 185 ? -40.734 19.964 47.164 1.00 44.59 185 ARG A CA 1
ATOM 1487 C C . ARG A 1 185 ? -39.919 19.525 48.367 1.00 44.59 185 ARG A C 1
ATOM 1489 O O . ARG A 1 185 ? -39.407 18.384 48.318 1.00 44.59 185 ARG A O 1
#

Radius of gyration: 29.42 Å; chains: 1; bounding box: 73×34×92 Å

Sequence (185 aa):
MEVTKVQQARKTTKLRTIFLGYLVMFCIGTIALALFLVLIFYVLMSCGTILPANYAENQVREDKTIIEAGKTLQPDSRQKLYKYASFTSEGRLNEGNLSEKQAQTAWSVTQQNDTAYQFPYNYVKVSHHDKVTVMRYSVSAQFELPVLRQYLPNAELSFFAVFCIAFLGEVPCWLPPSDESWHVR

Organism: Paenibacillus polymyxa (NCBI:txid1406)